Protein 2O6R (pdb70)

Secondary structure (DSSP, 8-state):
--TT-EEETTEEE--SS--SS--TT--TT-SEEE--SS------TTTTTT-TT-SEEE--SS------TTTTTT-TT--EEE--SS------TTTTTT-TT--EEE--SS--S---TTTTTT-TT--EEE--SS-B---HHHHHHHHHHHHHTGGGEES--BBTTT--BGGG-----

Sequence (177 aa):
CPSRCSCSGTEIRCNSKGLTSVPTGIPSSATRLELESNKLQSLPHGVFDKLTQLTKLSLSQNQIQSLPDGVFDKLTKLTILYLHENKLQSLPNGVFDKLTQLKELALDTNQLKSVPDGIFDRLTSLQKIWLHTNPWDCSCPRIDYLSRWLNKNSQKEQGSAKCSGSGKPVRSIICPT

Organism: Eptatretus burgeri (NCBI:txid7764)

B-factor: mean 14.26, std 9.24, range [1.15, 101.89]

CATH classification: 3.80.10.10

Solvent-accessible surface area: 8493 Å² total; per-residue (Å²): 103,10,112,136,19,56,50,66,78,58,59,1,84,0,38,84,86,50,2,104,70,13,20,142,43,28,50,68,65,0,42,74,0,21,0,43,37,8,108,0,91,79,14,78,142,21,46,0,54,171,6,52,68,0,47,17,0,0,0,12,91,7,46,1,92,65,12,20,102,27,1,0,48,113,0,63,93,0,25,23,0,44,2,43,72,8,88,2,101,63,7,20,134,25,2,0,52,115,0,66,90,0,82,36,0,2,0,9,42,11,72,0,106,24,14,30,120,23,2,4,81,116,9,97,44,9,95,86,0,54,0,51,84,11,45,0,39,24,62,30,126,115,2,45,41,2,1,133,29,1,61,157,16,30,134,42,27,50,55,46,2,112,6,67,86,76,42,99,53,0,104,52,29,140,11,111,188

Structure (mmCIF, N/CA/C/O backbone):
data_2O6R
#
_entry.id   2O6R
#
_cell.length_a   42.774
_cell.length_b   55.355
_cell.length_c   81.060
_cell.angle_alpha   90.00
_cell.angle_beta   90.00
_cell.angle_gamma   90.00
#
_symmetry.space_group_name_H-M   'P 21 21 21'
#
loop_
_entity.id
_entity.type
_entity.pdbx_description
1 polymer 'Variable lymphocyte receptor B'
2 water water
#
loop_
_atom_site.group_PDB
_atom_site.id
_atom_site.type_symbol
_atom_site.label_atom_id
_atom_site.label_alt_id
_atom_site.label_comp_id
_atom_site.label_asym_id
_atom_site.label_entity_id
_atom_site.label_seq_id
_atom_site.pdbx_PDB_ins_code
_atom_site.Cartn_x
_atom_site.Cartn_y
_atom_site.Cartn_z
_atom_site.occupancy
_atom_site.B_iso_or_equiv
_atom_site.auth_seq_id
_atom_site.auth_comp_id
_atom_site.auth_asym_id
_atom_site.auth_atom_id
_atom_site.pdbx_PDB_model_num
ATOM 1 N N . CYS A 1 1 ? -5.454 16.220 1.068 1.00 17.16 24 CYS A N 1
ATOM 2 C CA . CYS A 1 1 ? -5.118 14.796 1.320 1.00 16.82 24 CYS A CA 1
ATOM 3 C C . CYS A 1 1 ? -4.553 14.644 2.738 1.00 16.32 24 CYS A C 1
ATOM 4 O O . CYS A 1 1 ? -3.676 15.396 3.158 1.00 14.63 24 CYS A O 1
ATOM 7 N N . PRO A 1 2 ? -5.077 13.676 3.500 1.00 15.98 25 PRO A N 1
ATOM 8 C CA . PRO A 1 2 ? -4.617 13.435 4.872 1.00 16.49 25 PRO A CA 1
ATOM 9 C C . PRO A 1 2 ? -3.150 13.035 4.878 1.00 17.51 25 PRO A C 1
ATOM 10 O O . PRO A 1 2 ? -2.661 12.405 3.938 1.00 16.05 25 PRO A O 1
ATOM 14 N N . SER A 1 3 ? -2.471 13.396 5.959 1.00 18.98 26 SER A N 1
ATOM 15 C CA . SER A 1 3 ? -1.054 13.123 6.147 1.00 21.68 26 SER A CA 1
ATOM 16 C C . SER A 1 3 ? -0.513 11.733 5.805 1.00 22.65 26 SER A C 1
ATOM 17 O O . SER A 1 3 ? 0.527 11.618 5.148 1.00 23.38 26 SER A O 1
ATOM 20 N N . ARG A 1 4 ? -1.178 10.676 6.246 1.00 22.94 27 ARG A N 1
ATOM 21 C CA . ARG A 1 4 ? -0.659 9.344 5.942 1.00 24.69 27 ARG A CA 1
ATOM 22 C C . ARG A 1 4 ? -1.377 8.630 4.802 1.00 23.74 27 ARG A C 1
ATOM 23 O O . ARG A 1 4 ? -1.377 7.399 4.732 1.00 23.28 27 ARG A O 1
ATOM 31 N N . CYS A 1 5 ? -1.981 9.393 3.903 1.00 21.71 28 CYS A N 1
ATOM 32 C CA . CYS A 1 5 ? -2.694 8.784 2.800 1.00 21.26 28 CYS A CA 1
ATOM 33 C C . CYS A 1 5 ? -2.138 9.165 1.448 1.00 21.05 28 CYS A C 1
ATOM 34 O O . CYS A 1 5 ? -1.384 10.124 1.328 1.00 22.40 28 CYS A O 1
ATOM 37 N N . SER A 1 6 ? -2.520 8.403 0.433 1.00 21.78 29 SER A N 1
ATOM 38 C CA . SER A 1 6 ? -2.121 8.671 -0.944 1.00 23.54 29 SER A CA 1
ATOM 39 C C . SER A 1 6 ? -3.423 8.898 -1.720 1.00 24.10 29 SER A C 1
ATOM 40 O O . SER A 1 6 ? -4.238 7.989 -1.877 1.00 24.77 29 SER A O 1
ATOM 43 N N . CYS A 1 7 ? -3.628 10.119 -2.195 1.00 24.57 30 CYS A N 1
ATOM 44 C CA . CYS A 1 7 ? -4.851 10.451 -2.914 1.00 24.30 30 CYS A CA 1
ATOM 45 C C . CYS A 1 7 ? -4.635 10.517 -4.425 1.00 24.30 30 CYS A C 1
ATOM 46 O O . CYS A 1 7 ? -3.851 11.326 -4.903 1.00 25.06 30 CYS A O 1
ATOM 49 N N . SER A 1 8 ? -5.321 9.652 -5.167 1.00 23.84 31 SER A N 1
ATOM 50 C CA . SER A 1 8 ? -5.216 9.603 -6.624 1.00 23.10 31 SER A CA 1
ATOM 51 C C . SER A 1 8 ? -6.614 9.803 -7.169 1.00 21.88 31 SER A C 1
ATOM 52 O O . SER A 1 8 ? -7.443 8.886 -7.141 1.00 21.66 31 SER A O 1
ATOM 55 N N . GLY A 1 9 ? -6.878 10.987 -7.700 1.00 20.19 32 GLY A N 1
ATOM 56 C CA . GLY A 1 9 ? -8.215 11.242 -8.181 1.00 17.56 32 GLY A CA 1
ATOM 57 C C . GLY A 1 9 ? -9.049 11.258 -6.911 1.00 15.90 32 GLY A C 1
ATOM 58 O O . GLY A 1 9 ? -8.644 11.868 -5.910 1.00 16.89 32 GLY A O 1
ATOM 59 N N . THR A 1 10 ? -10.185 10.574 -6.926 1.00 12.99 33 THR A N 1
ATOM 60 C CA . THR A 1 10 ? -11.062 10.534 -5.759 1.00 12.03 33 THR A CA 1
ATOM 61 C C . THR A 1 10 ? -10.855 9.257 -4.918 1.00 10.45 33 THR A C 1
ATOM 62 O O . THR A 1 10 ? -11.735 8.866 -4.138 1.00 8.09 33 THR A O 1
ATOM 66 N N . GLU A 1 11 ? -9.705 8.610 -5.102 1.00 9.06 34 GLU A N 1
ATOM 67 C CA . GLU A 1 11 ? -9.381 7.390 -4.373 1.00 10.45 34 GLU A CA 1
ATOM 68 C C . GLU A 1 11 ? -8.422 7.703 -3.209 1.00 10.11 34 GLU A C 1
ATOM 69 O O . GLU A 1 11 ? -7.362 8.264 -3.428 1.00 7.33 34 GLU A O 1
ATOM 75 N N . ILE A 1 12 ? -8.807 7.336 -1.985 1.00 9.44 35 ILE A N 1
ATOM 76 C CA . ILE A 1 12 ? -7.985 7.616 -0.815 1.00 10.67 35 ILE A CA 1
ATOM 77 C C . ILE A 1 12 ? -7.489 6.325 -0.186 1.00 11.11 35 ILE A C 1
ATOM 78 O O . ILE A 1 12 ? -8.282 5.512 0.266 1.00 8.96 35 ILE A O 1
ATOM 83 N N . ARG A 1 13 ? -6.169 6.144 -0.175 1.00 11.42 36 ARG A N 1
ATOM 84 C CA . ARG A 1 13 ? -5.563 4.946 0.406 1.00 12.46 36 ARG A CA 1
ATOM 85 C C . ARG A 1 13 ? -4.612 5.274 1.544 1.00 12.22 36 ARG A C 1
ATOM 86 O O . ARG A 1 13 ? -3.680 6.054 1.367 1.00 10.75 36 ARG A O 1
ATOM 94 N N . CYS A 1 14 ? -4.863 4.688 2.713 1.00 11.44 37 CYS A N 1
ATOM 95 C CA . CYS A 1 14 ? -3.994 4.882 3.871 1.00 12.10 37 CYS A CA 1
ATOM 96 C C . CYS A 1 14 ? -3.804 3.511 4.534 1.00 11.82 37 CYS A C 1
ATOM 97 O O . CYS A 1 14 ? -4.179 3.292 5.695 1.00 11.30 37 CYS A O 1
ATOM 100 N N . ASN A 1 15 ? -3.225 2.599 3.764 1.00 11.92 38 ASN A N 1
ATOM 101 C CA . ASN A 1 15 ? -2.949 1.230 4.183 1.00 12.69 38 ASN A CA 1
ATOM 102 C C . ASN A 1 15 ? -1.554 1.008 4.780 1.00 13.41 38 ASN A C 1
ATOM 103 O O . ASN A 1 15 ? -0.572 1.586 4.320 1.00 12.66 38 ASN A O 1
ATOM 108 N N . SER A 1 16 ? -1.488 0.131 5.784 1.00 14.97 39 SER A N 1
ATOM 109 C CA . SER A 1 16 ? -0.241 -0.220 6.477 1.00 16.91 39 SER A CA 1
ATOM 110 C C . SER A 1 16 ? 0.524 1.023 6.957 1.00 16.23 39 SER A C 1
ATOM 111 O O . SER A 1 16 ? 1.693 1.190 6.660 1.00 15.89 39 SER A O 1
ATOM 114 N N . LYS A 1 17 ? -0.143 1.873 7.717 1.00 17.28 40 LYS A N 1
ATOM 115 C CA . LYS A 1 17 ? 0.472 3.100 8.207 1.00 18.65 40 LYS A CA 1
ATOM 116 C C . LYS A 1 17 ? 0.455 3.212 9.719 1.00 18.94 40 LYS A C 1
ATOM 117 O O . LYS A 1 17 ? 0.667 4.294 10.252 1.00 20.69 40 LYS A O 1
ATOM 123 N N . GLY A 1 18 ? 0.198 2.102 10.401 1.00 18.92 41 GLY A N 1
ATOM 124 C CA . GLY A 1 18 ? 0.168 2.107 11.850 1.00 18.77 41 GLY A CA 1
ATOM 125 C C . GLY A 1 18 ? -0.791 3.125 12.430 1.00 19.46 41 GLY A C 1
ATOM 126 O O . GLY A 1 18 ? -0.584 3.595 13.545 1.00 19.43 41 GLY A O 1
ATOM 127 N N . LEU A 1 19 ? -1.849 3.451 11.691 1.00 19.11 42 LEU A N 1
ATOM 128 C CA . LEU A 1 19 ? -2.832 4.433 12.140 1.00 18.90 42 LEU A CA 1
ATOM 129 C C . LEU A 1 19 ? -3.614 3.968 13.358 1.00 19.57 42 LEU A C 1
ATOM 130 O O . LEU A 1 19 ? -4.007 2.792 13.450 1.00 20.11 42 LEU A O 1
ATOM 135 N N . THR A 1 20 ? -3.842 4.891 14.292 1.00 18.52 43 THR A N 1
ATOM 136 C CA . THR A 1 20 ? -4.601 4.567 15.489 1.00 20.23 43 THR A CA 1
ATOM 137 C C . THR A 1 20 ? -5.970 5.230 15.464 1.00 20.01 43 THR A C 1
ATOM 138 O O . THR A 1 20 ? -6.801 4.971 16.325 1.00 20.08 43 THR A O 1
ATOM 142 N N . SER A 1 21 ? -6.205 6.093 14.489 1.00 18.73 44 SER A N 1
ATOM 143 C CA . SER A 1 21 ? -7.517 6.718 14.376 1.00 18.48 44 SER A CA 1
ATOM 144 C C . SER A 1 21 ? -7.740 7.094 12.924 1.00 16.65 44 SER A C 1
ATOM 145 O O . SER A 1 21 ? -6.784 7.203 12.160 1.00 15.11 44 SER A O 1
ATOM 148 N N . VAL A 1 22 ? -9.003 7.266 12.544 1.00 16.13 45 VAL A N 1
ATOM 149 C CA . VAL A 1 22 ? -9.326 7.650 11.176 1.00 14.60 45 VAL A CA 1
ATOM 150 C C . VAL A 1 22 ? -8.713 9.029 10.896 1.00 15.86 45 VAL A C 1
ATOM 151 O O . VAL A 1 22 ? -8.793 9.925 11.738 1.00 15.79 45 VAL A O 1
ATOM 155 N N . PRO A 1 23 ? -8.070 9.199 9.724 1.00 16.89 46 PRO A N 1
ATOM 156 C CA . PRO A 1 23 ? -7.431 10.452 9.294 1.00 17.99 46 PRO A CA 1
ATOM 157 C C . PRO A 1 23 ? -8.451 11.582 9.239 1.00 18.64 46 PRO A C 1
ATOM 158 O O . PRO A 1 23 ? -9.586 11.388 8.800 1.00 18.40 46 PRO A O 1
ATOM 162 N N . THR A 1 24 ? -8.025 12.775 9.634 1.00 19.35 47 THR A N 1
ATOM 163 C CA . THR A 1 24 ? -8.935 13.888 9.676 1.00 19.86 47 THR A CA 1
ATOM 164 C C . THR A 1 24 ? -9.174 14.680 8.421 1.00 19.86 47 THR A C 1
ATOM 165 O O . THR A 1 24 ? -10.208 15.312 8.303 1.00 22.34 47 THR A O 1
ATOM 169 N N . GLY A 1 25 ? -8.272 14.676 7.460 1.00 19.55 48 GLY A N 1
ATOM 170 C CA . GLY A 1 25 ? -8.586 15.518 6.311 1.00 18.55 48 GLY A CA 1
ATOM 171 C C . GLY A 1 25 ? -9.190 14.874 5.078 1.00 17.78 48 GLY A C 1
ATOM 172 O O . GLY A 1 25 ? -8.941 15.326 3.959 1.00 16.37 48 GLY A O 1
ATOM 173 N N . ILE A 1 26 ? -9.995 13.836 5.252 1.00 16.76 49 ILE A N 1
ATOM 174 C CA . ILE A 1 26 ? -10.549 13.182 4.078 1.00 16.51 49 ILE A CA 1
ATOM 175 C C . ILE A 1 26 ? -11.530 14.054 3.307 1.00 16.88 49 ILE A C 1
ATOM 176 O O . ILE A 1 26 ? -12.541 14.504 3.851 1.00 18.38 49 ILE A O 1
ATOM 181 N N . PRO A 1 27 ? -11.244 14.303 2.015 1.00 16.09 50 PRO A N 1
ATOM 182 C CA . PRO A 1 27 ? -12.115 15.138 1.186 1.00 16.42 50 PRO A CA 1
ATOM 183 C C . PRO A 1 27 ? -13.458 14.496 0.986 1.00 15.77 50 PRO A C 1
ATOM 184 O O . PRO A 1 27 ? -13.554 13.272 0.891 1.00 15.74 50 PRO A O 1
ATOM 188 N N . SER A 1 28 ? -14.490 15.331 0.907 1.00 15.53 51 SER A N 1
ATOM 189 C CA . SER A 1 28 ? -15.846 14.847 0.738 1.00 16.39 51 SER A CA 1
ATOM 190 C C . SER A 1 28 ? -16.130 14.374 -0.686 1.00 15.23 51 SER A C 1
ATOM 191 O O . SER A 1 28 ? -17.214 13.868 -0.967 1.00 16.51 51 SER A O 1
ATOM 194 N N . SER A 1 29 ? -15.160 14.531 -1.586 1.00 14.73 52 SER A N 1
ATOM 195 C CA . SER A 1 29 ? -15.318 14.061 -2.962 1.00 12.76 52 SER A CA 1
ATOM 196 C C . SER A 1 29 ? -14.823 12.612 -3.081 1.00 11.78 52 SER A C 1
ATOM 197 O O . SER A 1 29 ? -14.932 12.003 -4.141 1.00 12.33 52 SER A O 1
ATOM 200 N N . ALA A 1 30 ? -14.288 12.062 -1.991 1.00 10.41 53 ALA A N 1
ATOM 201 C CA . ALA A 1 30 ? -13.781 10.685 -1.973 1.00 9.13 53 ALA A CA 1
ATOM 202 C C . ALA A 1 30 ? -14.811 9.660 -2.466 1.00 9.58 53 ALA A C 1
ATOM 203 O O . ALA A 1 30 ? -15.988 9.708 -2.044 1.00 8.17 53 ALA A O 1
ATOM 205 N N . THR A 1 31 ? -14.372 8.750 -3.353 1.00 8.22 54 THR A N 1
ATOM 206 C CA . THR A 1 31 ? -15.236 7.695 -3.899 1.00 8.47 54 THR A CA 1
ATOM 207 C C . THR A 1 31 ? -14.769 6.319 -3.421 1.00 8.48 54 THR A C 1
ATOM 208 O O . THR A 1 31 ? -15.511 5.333 -3.494 1.00 7.71 54 THR A O 1
ATOM 212 N N . ARG A 1 32 ? -13.527 6.265 -2.940 1.00 7.85 55 ARG A N 1
ATOM 213 C CA . ARG A 1 32 ? -12.939 5.038 -2.409 1.00 9.06 55 ARG A CA 1
ATOM 214 C C . ARG A 1 32 ? -12.058 5.354 -1.208 1.00 8.82 55 ARG A C 1
ATOM 215 O O . ARG A 1 32 ? -11.262 6.303 -1.241 1.00 9.39 55 ARG A O 1
ATOM 223 N N . LEU A 1 33 ? -12.233 4.595 -0.127 1.00 8.27 56 LEU A N 1
ATOM 224 C CA . LEU A 1 33 ? -11.421 4.799 1.063 1.00 8.00 56 LEU A CA 1
ATOM 225 C C . LEU A 1 33 ? -10.956 3.448 1.599 1.00 8.93 56 LEU A C 1
ATOM 226 O O . LEU A 1 33 ? -11.760 2.540 1.838 1.00 10.94 56 LEU A O 1
ATOM 231 N N . GLU A 1 34 ? -9.651 3.319 1.773 1.00 8.54 57 GLU A N 1
ATOM 232 C CA . GLU A 1 34 ? -9.068 2.101 2.283 1.00 8.48 57 GLU A CA 1
ATOM 233 C C . GLU A 1 34 ? -8.228 2.436 3.517 1.00 9.73 57 GLU A C 1
ATOM 234 O O . GLU A 1 34 ? -7.338 3.269 3.441 1.00 10.53 57 GLU A O 1
ATOM 240 N N . LEU A 1 35 ? -8.522 1.809 4.657 1.00 9.06 58 LEU A N 1
ATOM 241 C CA . LEU A 1 35 ? -7.741 2.043 5.880 1.00 10.10 58 LEU A CA 1
ATOM 242 C C . LEU A 1 35 ? -7.289 0.672 6.375 1.00 10.74 58 LEU A C 1
ATOM 243 O O . LEU A 1 35 ? -7.401 0.365 7.557 1.00 11.64 58 LEU A O 1
ATOM 248 N N . GLU A 1 36 ? -6.764 -0.141 5.458 1.00 12.35 59 GLU A N 1
ATOM 249 C CA . GLU A 1 36 ? -6.353 -1.510 5.769 1.00 12.09 59 GLU A CA 1
ATOM 250 C C . GLU A 1 36 ? -5.022 -1.682 6.508 1.00 12.33 59 GLU A C 1
ATOM 251 O O . GLU A 1 36 ? -4.092 -0.874 6.363 1.00 12.39 59 GLU A O 1
ATOM 257 N N . SER A 1 37 ? -4.963 -2.736 7.316 1.00 10.38 60 SER A N 1
ATOM 258 C CA . SER A 1 37 ? -3.772 -3.078 8.060 1.00 10.51 60 SER A CA 1
ATOM 259 C C . SER A 1 37 ? -3.165 -1.994 8.947 1.00 9.81 60 SER A C 1
ATOM 260 O O . SER A 1 37 ? -1.983 -1.715 8.855 1.00 9.41 60 SER A O 1
ATOM 263 N N . ASN A 1 38 ? -3.977 -1.409 9.817 1.00 11.14 61 ASN A N 1
ATOM 264 C CA . ASN A 1 38 ? -3.533 -0.372 10.740 1.00 11.55 61 ASN A CA 1
ATOM 265 C C . ASN A 1 38 ? -3.797 -0.829 12.176 1.00 12.12 61 ASN A C 1
ATOM 266 O O . ASN A 1 38 ? -3.855 -2.021 12.443 1.00 11.06 61 ASN A O 1
ATOM 271 N N . LYS A 1 39 ? -3.980 0.130 13.080 1.00 13.26 62 LYS A N 1
ATOM 272 C CA . LYS A 1 39 ? -4.208 -0.163 14.489 1.00 15.90 62 LYS A CA 1
ATOM 273 C C . LYS A 1 39 ? -5.491 0.443 15.043 1.00 15.64 62 LYS A C 1
ATOM 274 O O . LYS A 1 39 ? -5.540 0.815 16.215 1.00 15.02 62 LYS A O 1
ATOM 280 N N . LEU A 1 40 ? -6.528 0.533 14.212 1.00 15.12 63 LEU A N 1
ATOM 281 C CA . LEU A 1 40 ? -7.806 1.097 14.642 1.00 13.99 63 LEU A CA 1
ATOM 282 C C . LEU A 1 40 ? -8.527 0.082 15.510 1.00 14.08 63 LEU A C 1
ATOM 283 O O . LEU A 1 40 ? -8.516 -1.127 15.211 1.00 11.77 63 LEU A O 1
ATOM 288 N N . GLN A 1 41 ? -9.162 0.563 16.580 1.00 15.82 64 GLN A N 1
ATOM 289 C CA . GLN A 1 41 ? -9.899 -0.323 17.487 1.00 14.63 64 GLN A CA 1
ATOM 290 C C . GLN A 1 41 ? -11.312 0.146 17.734 1.00 13.32 64 GLN A C 1
ATOM 291 O O . GLN A 1 41 ? -12.126 -0.551 18.333 1.00 14.40 64 GLN A O 1
ATOM 297 N N . SER A 1 42 ? -11.615 1.332 17.241 1.00 11.33 65 SER A N 1
ATOM 298 C CA . SER A 1 42 ? -12.941 1.896 17.406 1.00 11.21 65 SER A CA 1
ATOM 299 C C . SER A 1 42 ? -13.161 2.986 16.362 1.00 10.50 65 SER A C 1
ATOM 300 O O . SER A 1 42 ? -12.227 3.396 15.671 1.00 11.20 65 SER A O 1
ATOM 303 N N . LEU A 1 43 ? -14.396 3.436 16.221 1.00 8.04 66 LEU A N 1
ATOM 304 C CA . LEU A 1 43 ? -14.678 4.476 15.261 1.00 8.48 66 LEU A CA 1
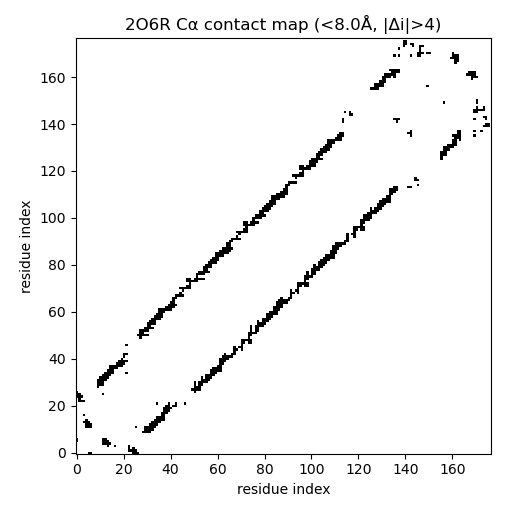ATOM 305 C C . LEU A 1 43 ? -15.553 5.538 15.915 1.00 8.59 66 LEU A C 1
ATOM 306 O O . LEU A 1 43 ? -16.473 5.220 16.673 1.00 9.52 66 LEU A O 1
ATOM 311 N N . PRO A 1 44 ? -15.252 6.813 15.662 1.00 6.80 67 PRO A N 1
ATOM 312 C CA . PRO A 1 44 ? -16.050 7.891 16.238 1.00 7.32 67 PRO A CA 1
ATOM 313 C C . PRO A 1 44 ? -17.425 7.863 15.569 1.00 8.20 67 PRO A C 1
ATOM 314 O O . PRO A 1 44 ? -17.552 7.490 14.390 1.00 7.88 67 PRO A O 1
ATOM 318 N N . HIS A 1 45 ? -18.441 8.258 16.319 1.00 7.38 68 HIS A N 1
ATOM 319 C CA . HIS A 1 45 ? -19.788 8.283 15.804 1.00 8.46 68 HIS A CA 1
ATOM 320 C C . HIS A 1 45 ? -19.863 9.329 14.696 1.00 8.59 68 HIS A C 1
ATOM 321 O O . HIS A 1 45 ? -19.363 10.443 14.876 1.00 8.55 68 HIS A O 1
ATOM 328 N N . GLY A 1 46 ? -20.479 8.970 13.564 1.00 7.39 69 GLY A N 1
ATOM 329 C CA . GLY A 1 46 ? -20.604 9.901 12.442 1.00 8.11 69 GLY A CA 1
ATOM 330 C C . GLY A 1 46 ? -19.332 10.217 11.647 1.00 8.59 69 GLY A C 1
ATOM 331 O O . GLY A 1 46 ? -19.357 11.073 10.755 1.00 10.69 69 GLY A O 1
ATOM 332 N N . VAL A 1 47 ? -18.236 9.514 11.927 1.00 7.15 70 VAL A N 1
ATOM 333 C CA . VAL A 1 47 ? -16.956 9.768 11.265 1.00 7.17 70 VAL A CA 1
ATOM 334 C C . VAL A 1 47 ? -16.930 9.807 9.728 1.00 8.28 70 VAL A C 1
ATOM 335 O O . VAL A 1 47 ? -16.149 10.546 9.152 1.00 9.38 70 VAL A O 1
ATOM 339 N N . PHE A 1 48 ? -17.784 9.036 9.067 1.00 8.41 71 PHE A N 1
ATOM 340 C CA . PHE A 1 48 ? -17.795 8.989 7.611 1.00 8.81 71 PHE A CA 1
ATOM 341 C C . PHE A 1 48 ? -18.978 9.753 6.997 1.00 9.16 71 PHE A C 1
ATOM 342 O O . PHE A 1 48 ? -19.152 9.739 5.780 1.00 9.45 71 PHE A O 1
ATOM 350 N N . ASP A 1 49 ? -19.764 10.433 7.828 1.00 9.11 72 ASP A N 1
ATOM 351 C CA . ASP A 1 49 ? -20.965 11.122 7.362 1.00 9.83 72 ASP A CA 1
ATOM 352 C C . ASP A 1 49 ? -20.831 12.073 6.165 1.00 11.79 72 ASP A C 1
ATOM 353 O O . ASP A 1 49 ? -21.761 12.214 5.380 1.00 12.31 72 ASP A O 1
ATOM 358 N N . LYS A 1 50 ? -19.683 12.708 6.001 1.00 13.61 73 LYS A N 1
ATOM 359 C CA . LYS A 1 50 ? -19.514 13.612 4.870 1.00 14.96 73 LYS A CA 1
ATOM 360 C C . LYS A 1 50 ? -19.018 12.923 3.596 1.00 13.53 73 LYS A C 1
ATOM 361 O O . LYS A 1 50 ? -19.032 13.519 2.516 1.00 13.01 73 LYS A O 1
ATOM 367 N N . LEU A 1 51 ? -18.612 11.663 3.724 1.00 10.91 74 LEU A N 1
ATOM 368 C CA . LEU A 1 51 ? -18.094 10.904 2.586 1.00 9.31 74 LEU A CA 1
ATOM 369 C C . LEU A 1 51 ? -19.227 10.224 1.828 1.00 8.00 74 LEU A C 1
ATOM 370 O O . LEU A 1 51 ? -19.217 9.015 1.618 1.00 7.67 74 LEU A O 1
ATOM 375 N N . THR A 1 52 ? -20.189 11.023 1.392 1.00 7.61 75 THR A N 1
ATOM 376 C CA . THR A 1 52 ? -21.366 10.501 0.729 1.00 8.73 75 THR A CA 1
ATOM 377 C C . THR A 1 52 ? -21.211 9.908 -0.683 1.00 9.81 75 THR A C 1
ATOM 378 O O . THR A 1 52 ? -22.117 9.209 -1.159 1.00 8.63 75 THR A O 1
ATOM 382 N N . GLN A 1 53 ? -20.063 10.137 -1.324 1.00 8.94 76 GLN A N 1
ATOM 383 C CA . GLN A 1 53 ? -19.835 9.622 -2.679 1.00 9.47 76 GLN A CA 1
ATOM 384 C C . GLN A 1 53 ? -19.042 8.318 -2.673 1.00 10.49 76 GLN A C 1
ATOM 385 O O . GLN A 1 53 ? -18.694 7.786 -3.741 1.00 10.54 76 GLN A O 1
ATOM 391 N N . LEU A 1 54 ? -18.766 7.812 -1.471 1.00 8.88 77 LEU A N 1
ATOM 392 C CA . LEU A 1 54 ? -17.998 6.580 -1.309 1.00 7.99 77 LEU A CA 1
ATOM 393 C C . LEU A 1 54 ? -18.699 5.354 -1.946 1.00 8.58 77 LEU A C 1
ATOM 394 O O . LEU A 1 54 ? -19.889 5.052 -1.660 1.00 5.65 77 LEU A O 1
ATOM 399 N N . THR A 1 55 ? -17.972 4.663 -2.821 1.00 7.42 78 THR A N 1
ATOM 400 C CA . THR A 1 55 ? -18.512 3.473 -3.442 1.00 8.78 78 THR A CA 1
ATOM 401 C C . THR A 1 55 ? -17.857 2.244 -2.799 1.00 7.67 78 THR A C 1
ATOM 402 O O . THR A 1 55 ? -18.382 1.131 -2.869 1.00 5.64 78 THR A O 1
ATOM 406 N N . LYS A 1 56 ? -16.721 2.472 -2.144 1.00 5.40 79 LYS A N 1
ATOM 407 C CA . LYS A 1 56 ? -15.998 1.408 -1.470 1.00 6.26 79 LYS A CA 1
ATOM 408 C C . LYS A 1 56 ? -15.362 1.856 -0.147 1.00 5.83 79 LYS A C 1
ATOM 409 O O . LYS A 1 56 ? -14.668 2.872 -0.096 1.00 5.95 79 LYS A O 1
ATOM 415 N N . LEU A 1 57 ? -15.635 1.118 0.927 1.00 4.80 80 LEU A N 1
ATOM 416 C CA . LEU A 1 57 ? -15.034 1.418 2.234 1.00 5.33 80 LEU A CA 1
ATOM 417 C C . LEU A 1 57 ? -14.419 0.118 2.765 1.00 6.33 80 LEU A C 1
ATOM 418 O O . LEU A 1 57 ? -15.087 -0.917 2.871 1.00 7.53 80 LEU A O 1
ATOM 423 N N . SER A 1 58 ? -13.133 0.158 3.060 1.00 6.34 81 SER A N 1
ATOM 424 C CA . SER A 1 58 ? -12.464 -1.028 3.537 1.00 6.96 81 SER A CA 1
ATOM 425 C C . SER A 1 58 ? -11.703 -0.731 4.809 1.00 7.11 81 SER A C 1
ATOM 426 O O . SER A 1 58 ? -10.911 0.194 4.853 1.00 6.22 81 SER A O 1
ATOM 429 N N . LEU A 1 59 ? -11.954 -1.536 5.831 1.00 7.74 82 LEU A N 1
ATOM 430 C CA . LEU A 1 59 ? -11.304 -1.394 7.120 1.00 8.82 82 LEU A CA 1
ATOM 431 C C . LEU A 1 59 ? -10.686 -2.731 7.525 1.00 10.09 82 LEU A C 1
ATOM 432 O O . LEU A 1 59 ? -10.408 -2.938 8.696 1.00 13.63 82 LEU A O 1
ATOM 437 N N . SER A 1 60 ? -10.450 -3.627 6.569 1.00 10.25 83 SER A N 1
ATOM 438 C CA . SER A 1 60 ? -9.913 -4.947 6.894 1.00 10.81 83 SER A CA 1
ATOM 439 C C . SER A 1 60 ? -8.555 -4.951 7.616 1.00 10.74 83 SER A C 1
ATOM 440 O O . SER A 1 60 ? -7.701 -4.088 7.407 1.00 9.79 83 SER A O 1
ATOM 443 N N . GLN A 1 61 ? -8.387 -5.942 8.479 1.00 10.64 84 GLN A N 1
ATOM 444 C CA . GLN A 1 61 ? -7.185 -6.100 9.270 1.00 11.41 84 GLN A CA 1
ATOM 445 C C . GLN A 1 61 ? -6.874 -4.913 10.199 1.00 11.02 84 GLN A C 1
ATOM 446 O O . GLN A 1 61 ? -5.913 -4.154 10.028 1.00 8.57 84 GLN A O 1
ATOM 452 N N . ASN A 1 62 ? -7.727 -4.776 11.202 1.00 10.51 85 ASN A N 1
ATOM 453 C CA . ASN A 1 62 ? -7.560 -3.773 12.228 1.00 12.38 85 ASN A CA 1
ATOM 454 C C . ASN A 1 62 ? -8.032 -4.505 13.468 1.00 12.92 85 ASN A C 1
ATOM 455 O O . ASN A 1 62 ? -8.122 -5.739 13.452 1.00 13.84 85 ASN A O 1
ATOM 460 N N . GLN A 1 63 ? -8.334 -3.779 14.535 1.00 13.52 86 GLN A N 1
ATOM 461 C CA . GLN A 1 63 ? -8.828 -4.431 15.747 1.00 15.01 86 GLN A CA 1
ATOM 462 C C . GLN A 1 63 ? -10.098 -3.736 16.236 1.00 14.76 86 GLN A C 1
ATOM 463 O O . GLN A 1 63 ? -10.201 -3.338 17.401 1.00 14.49 86 GLN A O 1
ATOM 469 N N . ILE A 1 64 ? -11.069 -3.566 15.349 1.00 13.55 87 ILE A N 1
ATOM 470 C CA . ILE A 1 64 ? -12.288 -2.898 15.771 1.00 13.43 87 ILE A CA 1
ATOM 471 C C . ILE A 1 64 ? -13.149 -3.956 16.466 1.00 13.72 87 ILE A C 1
ATOM 472 O O . ILE A 1 64 ? -13.262 -5.091 15.988 1.00 13.97 87 ILE A O 1
ATOM 477 N N . GLN A 1 65 ? -13.703 -3.595 17.620 1.00 14.30 88 GLN A N 1
ATOM 478 C CA . GLN A 1 65 ? -14.549 -4.498 18.401 1.00 15.19 88 GLN A CA 1
ATOM 479 C C . GLN A 1 65 ? -16.034 -4.198 18.270 1.00 12.94 88 GLN A C 1
ATOM 480 O O . GLN A 1 65 ? -16.874 -5.081 18.439 1.00 13.52 88 GLN A O 1
ATOM 486 N N . SER A 1 66 ? -16.367 -2.952 17.994 1.00 11.59 89 SER A N 1
ATOM 487 C CA . SER A 1 66 ? -17.768 -2.611 17.835 1.00 12.70 89 SER A CA 1
ATOM 488 C C . SER A 1 66 ? -17.913 -1.456 16.829 1.00 11.05 89 SER A C 1
ATOM 489 O O . SER A 1 66 ? -16.933 -0.799 16.493 1.00 10.57 89 SER A O 1
ATOM 492 N N . LEU A 1 67 ? -19.128 -1.262 16.323 1.00 10.38 90 LEU A N 1
ATOM 493 C CA . LEU A 1 67 ? -19.426 -0.198 15.372 1.00 10.60 90 LEU A CA 1
ATOM 494 C C . LEU A 1 67 ? -20.400 0.809 15.962 1.00 10.63 90 LEU A C 1
ATOM 495 O O . LEU A 1 67 ? -21.341 0.436 16.667 1.00 12.49 90 LEU A O 1
ATOM 500 N N . PRO A 1 68 ? -20.200 2.096 15.674 1.00 10.63 91 PRO A N 1
ATOM 501 C CA . PRO A 1 68 ? -21.096 3.142 16.185 1.00 10.71 91 PRO A CA 1
ATOM 502 C C . PRO A 1 68 ? -22.443 2.949 15.502 1.00 12.05 91 PRO A C 1
ATOM 503 O O . PRO A 1 68 ? -22.481 2.521 14.345 1.00 12.56 91 PRO A O 1
ATOM 507 N N . ASP A 1 69 ? -23.540 3.274 16.173 1.00 11.90 92 ASP A N 1
ATOM 508 C CA . ASP A 1 69 ? -24.830 3.148 15.521 1.00 11.90 92 ASP A CA 1
ATOM 509 C C . ASP A 1 69 ? -24.903 4.045 14.306 1.00 11.99 92 ASP A C 1
ATOM 510 O O . ASP A 1 69 ? -24.469 5.193 14.352 1.00 11.24 92 ASP A O 1
ATOM 515 N N . GLY A 1 70 ? -25.481 3.515 13.229 1.00 12.73 93 GLY A N 1
ATOM 516 C CA . GLY A 1 70 ? -25.685 4.269 12.003 1.00 12.08 93 GLY A CA 1
ATOM 517 C C . GLY A 1 70 ? -24.446 4.798 11.322 1.00 11.08 93 GLY A C 1
ATOM 518 O O . GLY A 1 70 ? -24.527 5.764 10.562 1.00 11.05 93 GLY A O 1
ATOM 519 N N . VAL A 1 71 ? -23.315 4.147 11.572 1.00 9.92 94 VAL A N 1
ATOM 520 C CA . VAL A 1 71 ? -22.032 4.556 11.014 1.00 8.70 94 VAL A CA 1
ATOM 521 C C . VAL A 1 71 ? -21.968 4.508 9.480 1.00 8.46 94 VAL A C 1
ATOM 522 O O . VAL A 1 71 ? -21.158 5.195 8.874 1.00 9.18 94 VAL A O 1
ATOM 526 N N . PHE A 1 72 ? -22.837 3.734 8.846 1.00 7.61 95 PHE A N 1
ATOM 527 C CA . PHE A 1 72 ? -22.822 3.635 7.385 1.00 7.03 95 PHE A CA 1
ATOM 528 C C . PHE A 1 72 ? -24.030 4.265 6.712 1.00 7.17 95 PHE A C 1
ATOM 529 O O . PHE A 1 72 ? -24.159 4.163 5.488 1.00 5.75 95 PHE A O 1
ATOM 537 N N . ASP A 1 73 ? -24.898 4.911 7.495 1.00 6.32 96 ASP A N 1
ATOM 538 C CA . ASP A 1 73 ? -26.142 5.469 6.974 1.00 8.04 96 ASP A CA 1
ATOM 539 C C . ASP A 1 73 ? -26.079 6.518 5.878 1.00 7.35 96 ASP A C 1
ATOM 540 O O . ASP A 1 73 ? -26.979 6.588 5.046 1.00 7.73 96 ASP A O 1
ATOM 545 N N . LYS A 1 74 ? -25.038 7.334 5.876 1.00 7.03 97 LYS A N 1
ATOM 546 C CA . LYS A 1 74 ? -24.898 8.366 4.871 1.00 7.52 97 LYS A CA 1
ATOM 547 C C . LYS A 1 74 ? -24.192 7.869 3.605 1.00 8.53 97 LYS A C 1
ATOM 548 O O . LYS A 1 74 ? -24.195 8.575 2.591 1.00 9.31 97 LYS A O 1
ATOM 554 N N . LEU A 1 75 ? -23.637 6.653 3.650 1.00 7.73 98 LEU A N 1
ATOM 555 C CA . LEU A 1 75 ? -22.902 6.066 2.520 1.00 8.28 98 LEU A CA 1
ATOM 556 C C . LEU A 1 75 ? -23.783 5.262 1.557 1.00 8.98 98 LEU A C 1
ATOM 557 O O . LEU A 1 75 ? -23.466 4.131 1.185 1.00 9.27 98 LEU A O 1
ATOM 562 N N . THR A 1 76 ? -24.886 5.868 1.145 1.00 9.45 99 THR A N 1
ATOM 563 C CA . THR A 1 76 ? -25.851 5.226 0.273 1.00 8.78 99 THR A CA 1
ATOM 564 C C . THR A 1 76 ? -25.339 4.721 -1.096 1.00 11.11 99 THR A C 1
ATOM 565 O O . THR A 1 76 ? -26.034 3.953 -1.753 1.00 12.36 99 THR A O 1
ATOM 569 N N . LYS A 1 77 ? -24.146 5.119 -1.534 1.00 10.07 100 LYS A N 1
ATOM 570 C CA . LYS A 1 77 ? -23.668 4.649 -2.844 1.00 9.16 100 LYS A CA 1
ATOM 571 C C . LYS A 1 77 ? -22.671 3.512 -2.714 1.00 7.17 100 LYS A C 1
ATOM 572 O O . LYS A 1 77 ? -22.135 3.003 -3.698 1.00 5.67 100 LYS A O 1
ATOM 578 N N . LEU A 1 78 ? -22.455 3.102 -1.480 1.00 6.13 101 LEU A N 1
ATOM 579 C CA . LEU A 1 78 ? -21.537 2.021 -1.185 1.00 6.77 101 LEU A CA 1
ATOM 580 C C . LEU A 1 78 ? -21.884 0.748 -1.977 1.00 7.56 101 LEU A C 1
ATOM 581 O O . LEU A 1 78 ? -23.024 0.253 -1.964 1.00 5.97 101 LEU A O 1
ATOM 586 N N . THR A 1 79 ? -20.890 0.239 -2.688 1.00 7.66 102 THR A N 1
ATOM 587 C CA . THR A 1 79 ? -21.037 -0.973 -3.471 1.00 9.24 102 THR A CA 1
ATOM 588 C C . THR A 1 79 ? -20.179 -2.073 -2.848 1.00 8.79 102 THR A C 1
ATOM 589 O O . THR A 1 79 ? -20.463 -3.275 -2.985 1.00 8.35 102 THR A O 1
ATOM 593 N N . ILE A 1 80 ? -19.133 -1.655 -2.150 1.00 7.82 103 ILE A N 1
ATOM 594 C CA . ILE A 1 80 ? -18.227 -2.590 -1.503 1.00 7.62 103 ILE A CA 1
ATOM 595 C C . ILE A 1 80 ? -17.936 -2.185 -0.051 1.00 7.88 103 ILE A C 1
ATOM 596 O O . ILE A 1 80 ? -17.449 -1.073 0.222 1.00 7.30 103 ILE A O 1
ATOM 601 N N . LEU A 1 81 ? -18.246 -3.073 0.882 1.00 7.28 104 LEU A N 1
ATOM 602 C CA . LEU A 1 81 ? -17.975 -2.813 2.297 1.00 7.78 104 LEU A CA 1
ATOM 603 C C . LEU A 1 81 ? -17.184 -3.987 2.920 1.00 7.61 104 LEU A C 1
ATOM 604 O O . LEU A 1 81 ? -17.726 -5.083 3.117 1.00 7.58 104 LEU A O 1
ATOM 609 N N . TYR A 1 82 ? -15.905 -3.750 3.217 1.00 6.96 105 TYR A N 1
ATOM 610 C CA . TYR A 1 82 ? -15.033 -4.775 3.793 1.00 6.96 105 TYR A CA 1
ATOM 611 C C . TYR A 1 82 ? -14.768 -4.507 5.264 1.00 8.23 105 TYR A C 1
ATOM 612 O O . TYR A 1 82 ? -14.190 -3.470 5.610 1.00 9.42 105 TYR A O 1
ATOM 621 N N . LEU A 1 83 ? -15.157 -5.444 6.130 1.00 7.52 106 LEU A N 1
ATOM 622 C CA . LEU A 1 83 ? -14.951 -5.290 7.573 1.00 6.45 106 LEU A CA 1
ATOM 623 C C . LEU A 1 83 ? -14.300 -6.533 8.136 1.00 7.24 106 LEU A C 1
ATOM 624 O O . LEU A 1 83 ? -14.355 -6.766 9.346 1.00 7.46 106 LEU A O 1
ATOM 629 N N . HIS A 1 84 ? -13.685 -7.338 7.272 1.00 8.32 107 HIS A N 1
ATOM 630 C CA . HIS A 1 84 ? -13.085 -8.586 7.721 1.00 8.30 107 HIS A CA 1
ATOM 631 C C . HIS A 1 84 ? -11.730 -8.447 8.410 1.00 9.35 107 HIS A C 1
ATOM 632 O O . HIS A 1 84 ? -11.022 -7.447 8.268 1.00 7.74 107 HIS A O 1
ATOM 639 N N . GLU A 1 85 ? -11.395 -9.468 9.184 1.00 10.32 108 GLU A N 1
ATOM 640 C CA . GLU A 1 85 ? -10.131 -9.510 9.909 1.00 12.19 108 GLU A CA 1
ATOM 641 C C . GLU A 1 85 ? -10.043 -8.391 10.938 1.00 10.25 108 GLU A C 1
ATOM 642 O O . GLU A 1 85 ? -9.102 -7.597 10.954 1.00 9.12 108 GLU A O 1
ATOM 648 N N . ASN A 1 86 ? -11.058 -8.328 11.784 1.00 9.77 109 ASN A N 1
ATOM 649 C CA . ASN A 1 86 ? -11.090 -7.351 12.849 1.00 9.79 109 ASN A CA 1
ATOM 650 C C . ASN A 1 86 ? -11.458 -8.141 14.085 1.00 10.82 109 ASN A C 1
ATOM 651 O O . ASN A 1 86 ? -11.206 -9.356 14.121 1.00 11.93 109 ASN A O 1
ATOM 656 N N . LYS A 1 87 ? -12.056 -7.479 15.075 1.00 11.59 110 LYS A N 1
ATOM 657 C CA . LYS A 1 87 ? -12.446 -8.135 16.330 1.00 11.08 110 LYS A CA 1
ATOM 658 C C . LYS A 1 87 ? -13.916 -7.845 16.706 1.00 11.12 110 LYS A C 1
ATOM 659 O O . LYS A 1 87 ? -14.269 -7.777 17.886 1.00 9.41 110 LYS A O 1
ATOM 665 N N . LEU A 1 88 ? -14.769 -7.669 15.705 1.00 10.23 111 LEU A N 1
ATOM 666 C CA . LEU A 1 88 ? -16.160 -7.365 15.965 1.00 11.60 111 LEU A CA 1
ATOM 667 C C . LEU A 1 88 ? -16.877 -8.410 16.829 1.00 13.23 111 LEU A C 1
ATOM 668 O O . LEU A 1 88 ? -16.889 -9.610 16.512 1.00 12.22 111 LEU A O 1
ATOM 673 N N . GLN A 1 89 ? -17.485 -7.949 17.916 1.00 13.76 112 GLN A N 1
ATOM 674 C CA . GLN A 1 89 ? -18.207 -8.849 18.805 1.00 16.52 112 GLN A CA 1
ATOM 675 C C . GLN A 1 89 ? -19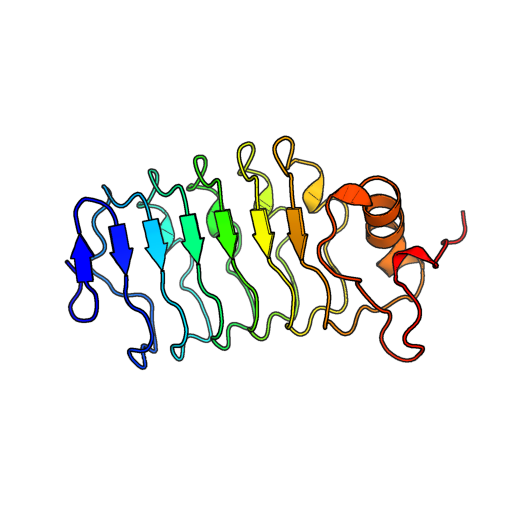.708 -8.729 18.615 1.00 16.11 112 GLN A C 1
ATOM 676 O O . GLN A 1 89 ? -20.465 -9.472 19.199 1.00 17.53 112 GLN A O 1
ATOM 682 N N . SER A 1 90 ? -20.144 -7.786 17.799 1.00 15.15 113 SER A N 1
ATOM 683 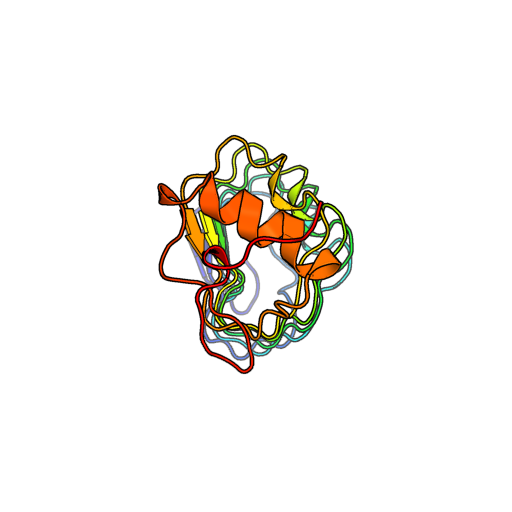C CA . SER A 1 90 ? -21.567 -7.638 17.543 1.00 14.67 113 SER A CA 1
ATOM 684 C C . SER A 1 90 ? -21.821 -6.563 16.492 1.00 12.63 113 SER A C 1
ATOM 685 O O . SER A 1 90 ? -20.955 -5.751 16.196 1.00 13.37 113 SER A O 1
ATOM 688 N N . LEU A 1 91 ? -23.015 -6.563 15.925 1.00 11.89 114 LEU A N 1
ATOM 689 C CA . LEU A 1 91 ? -23.374 -5.573 14.926 1.00 11.15 114 LEU A CA 1
ATOM 690 C C . LEU A 1 91 ? -24.598 -4.773 15.393 1.00 10.60 114 LEU A C 1
ATOM 691 O O . LEU A 1 91 ? -25.548 -5.334 15.938 1.00 12.15 114 LEU A O 1
ATOM 696 N N . PRO A 1 92 ? -24.587 -3.449 15.194 1.00 10.41 115 PRO A N 1
ATOM 697 C CA . PRO A 1 92 ? -25.732 -2.623 15.615 1.00 9.46 115 PRO A CA 1
ATOM 698 C C . PRO A 1 92 ? -26.968 -2.957 14.780 1.00 9.15 115 PRO A C 1
ATOM 699 O O . PRO A 1 92 ? -26.856 -3.298 13.600 1.00 7.22 115 PRO A O 1
ATOM 703 N N . ASN A 1 93 ? -28.141 -2.875 15.405 1.00 10.54 116 ASN A N 1
ATOM 704 C CA . ASN A 1 93 ? -29.415 -3.138 14.719 1.00 10.67 116 ASN A CA 1
ATOM 705 C C . ASN A 1 93 ? -29.471 -2.330 13.441 1.00 10.28 116 ASN A C 1
ATOM 706 O O . ASN A 1 93 ? -29.197 -1.135 13.455 1.00 10.61 116 ASN A O 1
ATOM 711 N N . GLY A 1 94 ? -29.841 -2.977 12.343 1.00 10.57 117 GLY A N 1
ATOM 712 C CA . GLY A 1 94 ? -29.933 -2.287 11.069 1.00 10.43 117 GLY A CA 1
ATOM 713 C C . GLY A 1 94 ? -28.759 -1.451 10.581 1.00 9.16 117 GLY A C 1
ATOM 714 O O . GLY A 1 94 ? -28.977 -0.514 9.826 1.00 11.36 117 GLY A O 1
ATOM 715 N N . VAL A 1 95 ? -27.529 -1.767 10.957 1.00 7.96 118 VAL A N 1
ATOM 716 C CA . VAL A 1 95 ? -26.409 -0.954 10.474 1.00 8.19 118 VAL A CA 1
ATOM 717 C C . VAL A 1 95 ? -26.211 -0.926 8.988 1.00 6.80 118 VAL A C 1
ATOM 718 O O . VAL A 1 95 ? -25.527 -0.042 8.490 1.00 6.45 118 VAL A O 1
ATOM 722 N N . PHE A 1 96 ? -26.765 -1.901 8.285 1.00 7.10 119 PHE A N 1
ATOM 723 C CA . PHE A 1 96 ? -26.614 -1.966 6.829 1.00 7.52 119 PHE A CA 1
ATOM 724 C C . PHE A 1 96 ? -27.888 -1.555 6.081 1.00 8.87 119 PHE A C 1
ATOM 725 O O . PHE A 1 96 ? -27.936 -1.635 4.849 1.00 8.66 119 PHE A O 1
ATOM 733 N N . ASP A 1 97 ? -28.912 -1.114 6.810 1.00 9.20 120 ASP A N 1
ATOM 734 C CA . ASP A 1 97 ? -30.188 -0.763 6.179 1.00 10.45 120 ASP A CA 1
ATOM 735 C C . ASP A 1 97 ? -30.209 0.257 5.042 1.00 10.94 120 ASP A C 1
ATOM 736 O O . ASP A 1 97 ? -30.988 0.099 4.106 1.00 12.44 120 ASP A O 1
ATOM 741 N N . LYS A 1 98 ? -29.372 1.283 5.077 1.00 10.84 121 LYS A N 1
ATOM 742 C CA . LYS A 1 98 ? -29.433 2.265 3.999 1.00 12.48 121 LYS A CA 1
ATOM 743 C C . LYS A 1 98 ? -28.602 1.924 2.765 1.00 12.22 121 LYS A C 1
ATOM 744 O O . LYS A 1 98 ? -28.558 2.712 1.813 1.00 10.66 121 LYS A O 1
ATOM 750 N N . LEU A 1 99 ? -27.969 0.750 2.768 1.00 11.85 122 LEU A N 1
ATOM 751 C CA . LEU A 1 99 ? -27.073 0.354 1.669 1.00 10.40 122 LEU A CA 1
ATOM 752 C C . LEU A 1 99 ? -27.702 -0.452 0.539 1.00 10.47 122 LEU A C 1
ATOM 753 O O . LEU A 1 99 ? -27.200 -1.503 0.154 1.00 9.44 122 LEU A O 1
ATOM 758 N N . THR A 1 100 ? -28.786 0.067 -0.019 1.00 10.30 123 THR A N 1
ATOM 759 C CA . THR A 1 100 ? -29.481 -0.618 -1.078 1.00 10.58 123 THR A CA 1
ATOM 760 C C . THR A 1 100 ? -28.673 -0.972 -2.311 1.00 9.93 123 THR A C 1
ATOM 761 O O . THR A 1 100 ? -29.158 -1.741 -3.119 1.00 11.36 123 THR A O 1
ATOM 765 N N . GLN A 1 101 ? -27.469 -0.438 -2.479 1.00 10.87 124 GLN A N 1
ATOM 766 C CA . GLN A 1 101 ? -26.655 -0.775 -3.672 1.00 11.61 124 GLN A CA 1
ATOM 767 C C . GLN A 1 101 ? -25.478 -1.682 -3.366 1.00 10.40 124 GLN A C 1
ATOM 768 O O . GLN A 1 101 ? -24.750 -2.080 -4.259 1.00 11.71 124 GLN A O 1
ATOM 774 N N . LEU A 1 102 ? -25.277 -2.000 -2.095 1.00 10.83 125 LEU A N 1
ATOM 775 C CA . LEU A 1 102 ? -24.162 -2.847 -1.687 1.00 8.59 125 LEU A CA 1
ATOM 776 C C . LEU A 1 102 ? -24.171 -4.189 -2.425 1.00 8.27 125 LEU A C 1
ATOM 777 O O . LEU A 1 102 ? -25.185 -4.900 -2.422 1.00 8.58 125 LEU A O 1
ATOM 782 N N . LYS A 1 103 ? -23.041 -4.520 -3.047 1.00 7.22 126 LYS A N 1
ATOM 783 C CA . LYS A 1 103 ? -22.857 -5.769 -3.773 1.00 6.41 126 LYS A CA 1
ATOM 784 C C . LYS A 1 103 ? -22.010 -6.744 -2.975 1.00 6.54 126 LYS A C 1
ATOM 785 O O . LYS A 1 103 ? -22.224 -7.961 -3.054 1.00 6.23 126 LYS A O 1
ATOM 791 N N . GLU A 1 104 ? -21.018 -6.206 -2.257 1.00 6.77 127 GLU A N 1
ATOM 792 C CA . GLU A 1 104 ? -20.106 -7.007 -1.440 1.00 8.85 127 GLU A CA 1
ATOM 793 C C . GLU A 1 104 ? -19.971 -6.527 0.008 1.00 7.72 127 GLU A C 1
ATOM 794 O O . GLU A 1 104 ? -19.706 -5.363 0.259 1.00 6.66 127 GLU A O 1
ATOM 800 N N . LEU A 1 105 ? -20.115 -7.467 0.938 1.00 7.25 128 LEU A N 1
ATOM 801 C CA . LEU A 1 105 ? -19.997 -7.217 2.354 1.00 6.32 128 LEU A CA 1
ATOM 802 C C . LEU A 1 105 ? -19.155 -8.337 2.978 1.00 5.83 128 LEU A C 1
ATOM 803 O O . LEU A 1 105 ? -19.593 -9.480 3.038 1.00 6.58 128 LEU A O 1
ATOM 808 N N . ALA A 1 106 ? -17.948 -8.026 3.435 1.00 4.18 129 ALA A N 1
ATOM 809 C CA . ALA A 1 106 ? -17.106 -9.047 4.049 1.00 5.73 129 ALA A CA 1
ATOM 810 C C . ALA A 1 106 ? -17.062 -8.880 5.571 1.00 6.92 129 ALA A C 1
ATOM 811 O O . ALA A 1 106 ? -16.660 -7.808 6.089 1.00 5.16 129 ALA A O 1
ATOM 813 N N . LEU A 1 107 ? -17.471 -9.938 6.279 1.00 7.86 130 LEU A N 1
ATOM 814 C CA . LEU A 1 107 ? -17.494 -9.927 7.752 1.00 9.26 130 LEU A CA 1
ATOM 815 C C . LEU A 1 107 ? -16.767 -11.110 8.359 1.00 10.18 130 LEU A C 1
ATOM 816 O O . LEU A 1 107 ? -16.923 -11.394 9.574 1.00 10.92 130 LEU A O 1
ATOM 821 N N . ASP A 1 108 ? -15.983 -11.805 7.539 1.00 9.06 131 ASP A N 1
ATOM 822 C CA . ASP A 1 108 ? -15.273 -12.981 8.023 1.00 9.49 131 ASP A CA 1
ATOM 823 C C . ASP A 1 108 ? -14.088 -12.643 8.930 1.00 9.16 131 ASP A C 1
ATOM 824 O O . ASP A 1 108 ? -13.603 -11.506 8.950 1.00 9.39 131 ASP A O 1
ATOM 829 N N . THR A 1 109 ? -13.631 -13.650 9.667 1.00 8.57 132 THR A N 1
ATOM 830 C CA . THR A 1 109 ? -12.488 -13.518 10.569 1.00 7.63 132 THR A CA 1
ATOM 831 C C . THR A 1 109 ? -12.679 -12.376 11.585 1.00 8.73 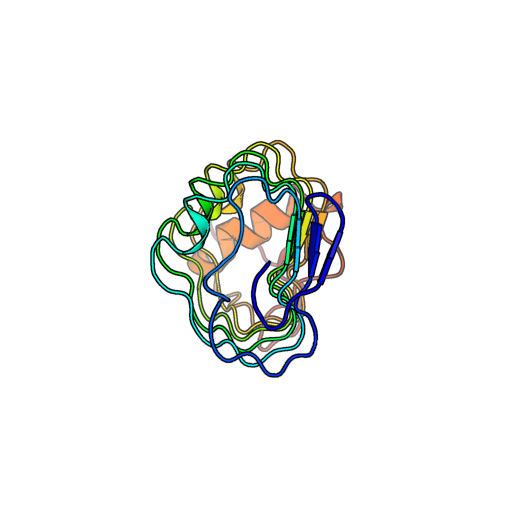132 THR A C 1
ATOM 832 O O . THR A 1 109 ? -11.942 -11.375 11.592 1.00 10.08 132 THR A O 1
ATOM 836 N N . ASN A 1 110 ? -13.683 -12.534 12.435 1.00 7.54 133 ASN A N 1
ATOM 837 C CA . ASN A 1 110 ? -13.981 -11.559 13.472 1.00 7.01 133 ASN A CA 1
ATOM 838 C C . ASN A 1 110 ? -14.333 -12.382 14.693 1.00 6.82 133 ASN A C 1
ATOM 839 O O . ASN A 1 110 ? -13.951 -13.559 14.771 1.00 7.03 133 ASN A O 1
ATOM 844 N N . GLN A 1 111 ? -15.067 -11.807 15.638 1.00 7.98 134 GLN A N 1
ATOM 845 C CA . GLN A 1 111 ? -15.457 -12.581 16.827 1.00 10.09 134 GLN A CA 1
ATOM 846 C C . GLN A 1 111 ? -16.968 -12.537 17.009 1.00 10.11 134 GLN A C 1
ATOM 847 O O . GLN A 1 111 ? -17.479 -12.386 18.124 1.00 11.76 134 GLN A O 1
ATOM 853 N N . LEU A 1 112 ? -17.689 -12.689 15.902 1.00 9.12 135 LEU A N 1
ATOM 854 C CA . LEU A 1 112 ? -19.143 -12.634 15.945 1.00 8.54 135 LEU A CA 1
ATOM 855 C C . LEU A 1 112 ? -19.785 -13.941 16.361 1.00 8.93 135 LEU A C 1
ATOM 856 O O . LEU A 1 112 ? -19.480 -15.001 15.813 1.00 7.71 135 LEU A O 1
ATOM 861 N N . LYS A 1 113 ? -20.681 -13.852 17.339 1.00 8.56 136 LYS A N 1
ATOM 862 C CA . LYS A 1 113 ? -21.409 -15.022 17.817 1.00 9.28 136 LYS A CA 1
ATOM 863 C C . LYS A 1 113 ? -22.795 -15.039 17.183 1.00 7.84 136 LYS A C 1
ATOM 864 O O . LYS A 1 113 ? -23.378 -16.102 16.955 1.00 8.50 136 LYS A O 1
ATOM 870 N N . SER A 1 114 ? -23.307 -13.860 16.874 1.00 7.64 137 SER A N 1
ATOM 871 C CA . SER A 1 114 ? -24.640 -13.738 16.294 1.00 9.36 137 SER A CA 1
ATOM 872 C C . SER A 1 114 ? -24.778 -12.393 15.583 1.00 10.01 137 SER A C 1
ATOM 873 O O . SER A 1 114 ? -23.892 -11.542 15.664 1.00 12.72 137 SER A O 1
ATOM 876 N N . VAL A 1 115 ? -25.896 -12.199 14.900 1.00 9.40 138 VAL A N 1
ATOM 877 C CA . VAL A 1 11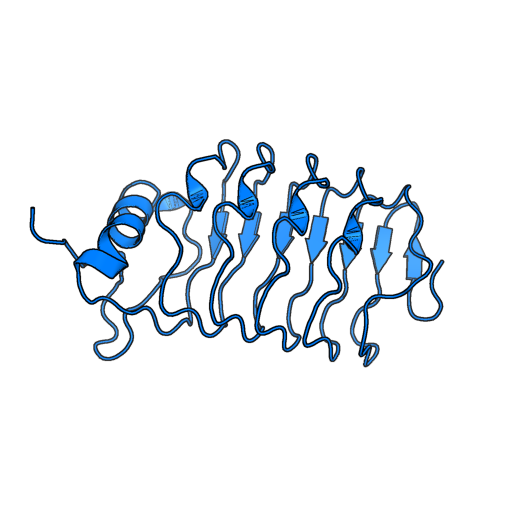5 ? -26.173 -10.937 14.223 1.00 8.95 138 VAL A CA 1
ATOM 878 C C . VAL A 1 115 ? -27.615 -10.596 14.553 1.00 9.48 138 VAL A C 1
ATOM 879 O O . VAL A 1 115 ? -28.392 -11.471 14.918 1.00 10.50 138 VAL A O 1
ATOM 883 N N . PRO A 1 116 ? -27.982 -9.308 14.489 1.00 10.20 139 PRO A N 1
ATOM 884 C CA . PRO A 1 116 ? -29.383 -8.946 14.789 1.00 10.54 139 PRO A CA 1
ATOM 885 C C . PRO A 1 116 ? -30.338 -9.563 13.740 1.00 10.67 139 PRO A C 1
ATOM 886 O O . PRO A 1 116 ? -29.961 -9.748 12.583 1.00 9.53 139 PRO A O 1
ATOM 890 N N . ASP A 1 117 ? -31.563 -9.881 14.137 1.00 11.24 140 ASP A N 1
ATOM 891 C CA . ASP A 1 117 ? -32.531 -10.457 13.211 1.00 12.32 140 ASP A CA 1
ATOM 892 C C . ASP A 1 117 ? -32.769 -9.476 12.050 1.00 12.80 140 ASP A C 1
ATOM 893 O O . ASP A 1 117 ? -32.814 -8.259 12.247 1.00 13.46 140 ASP A O 1
ATOM 898 N N . GLY A 1 118 ? -32.917 -10.010 10.840 1.00 13.70 141 GLY A N 1
ATOM 899 C CA . GLY A 1 118 ? -33.164 -9.181 9.666 1.00 12.50 141 GLY A CA 1
ATOM 900 C C . GLY A 1 118 ? -32.062 -8.210 9.272 1.00 11.54 141 GLY A C 1
ATOM 901 O O . GLY A 1 118 ? -32.304 -7.242 8.558 1.00 11.61 141 GLY A O 1
ATOM 902 N N . ILE A 1 119 ? -30.839 -8.470 9.708 1.00 11.07 142 ILE A N 1
ATOM 903 C CA . ILE A 1 119 ? -29.718 -7.579 9.415 1.00 10.52 142 ILE A CA 1
ATOM 904 C C . ILE A 1 119 ? -29.344 -7.436 7.930 1.00 10.86 142 ILE A C 1
ATOM 905 O O . ILE A 1 119 ? -28.776 -6.430 7.530 1.00 9.93 142 ILE A O 1
ATOM 910 N N . PHE A 1 120 ? -29.660 -8.433 7.115 1.00 11.19 143 PHE A N 1
ATOM 911 C CA . PHE A 1 120 ? -29.316 -8.369 5.702 1.00 11.10 143 PHE A CA 1
ATOM 912 C C . PHE A 1 120 ? -30.526 -8.163 4.786 1.00 12.15 143 PHE A C 1
ATOM 913 O O . PHE A 1 120 ? -30.364 -8.041 3.572 1.00 12.08 143 PHE A O 1
ATOM 921 N N . ASP A 1 121 ? -31.728 -8.126 5.355 1.00 11.83 144 ASP A N 1
ATOM 922 C CA . ASP A 1 121 ? -32.953 -7.975 4.558 1.00 13.36 144 ASP A CA 1
ATOM 923 C C . ASP A 1 121 ? -33.033 -6.830 3.544 1.00 13.10 144 ASP A C 1
ATOM 924 O O . ASP A 1 121 ? -33.574 -7.019 2.466 1.00 12.76 144 ASP A O 1
ATOM 929 N N . ARG A 1 122 ? -32.515 -5.651 3.891 1.00 13.44 145 ARG A N 1
ATOM 930 C CA . ARG A 1 122 ? -32.550 -4.493 2.997 1.00 13.91 145 ARG A CA 1
ATOM 931 C C . ARG A 1 122 ? -31.485 -4.511 1.901 1.00 13.14 145 ARG A C 1
ATOM 932 O O . ARG A 1 122 ? -31.511 -3.656 1.014 1.00 12.87 145 ARG A O 1
ATOM 940 N N . LEU A 1 123 ? -30.550 -5.457 1.966 1.00 11.83 146 LEU A N 1
ATOM 941 C CA . LEU A 1 123 ? -29.476 -5.535 0.989 1.00 12.19 146 LEU A CA 1
ATOM 942 C C . LEU A 1 123 ? -29.926 -6.157 -0.326 1.00 12.41 146 LEU A C 1
ATOM 943 O O . LEU A 1 123 ? -29.502 -7.253 -0.694 1.00 11.67 146 LEU A O 1
ATOM 948 N N . THR A 1 124 ? -30.762 -5.411 -1.049 1.00 12.92 147 THR A N 1
ATOM 949 C CA . THR A 1 124 ? -31.334 -5.873 -2.302 1.00 13.69 147 THR A CA 1
ATOM 950 C C . THR A 1 124 ? -30.376 -6.003 -3.482 1.00 13.96 147 THR A C 1
ATOM 951 O O . THR A 1 124 ? -30.721 -6.637 -4.466 1.00 14.42 147 THR A O 1
ATOM 955 N N . SER A 1 125 ? -29.175 -5.432 -3.392 1.00 13.23 148 SER A N 1
ATOM 956 C CA . SER A 1 125 ? -28.225 -5.545 -4.491 1.00 12.48 148 SER A CA 1
ATOM 957 C C . SER A 1 125 ? -27.084 -6.471 -4.144 1.00 12.28 148 SER A C 1
ATOM 958 O O . SER A 1 125 ? -26.133 -6.601 -4.907 1.00 13.95 148 SER A O 1
ATOM 961 N N . LEU A 1 126 ? -27.173 -7.129 -2.998 1.00 11.00 149 LEU A N 1
ATOM 962 C CA . LEU A 1 126 ? -26.091 -8.007 -2.567 1.00 10.75 149 LEU A CA 1
ATOM 963 C C . LEU A 1 126 ? -25.791 -9.177 -3.503 1.00 9.99 149 LEU A C 1
ATOM 964 O O . LEU A 1 126 ? -26.700 -9.842 -3.970 1.00 10.84 149 LEU A O 1
ATOM 969 N N . GLN A 1 127 ? -24.510 -9.409 -3.768 1.00 10.12 150 GLN A N 1
ATOM 970 C CA . GLN A 1 127 ? -24.049 -10.506 -4.627 1.00 10.93 150 GLN A CA 1
ATOM 971 C C . GLN A 1 127 ? -23.129 -11.470 -3.846 1.00 11.89 150 GLN A C 1
ATOM 972 O O . GLN A 1 127 ? -23.124 -12.690 -4.090 1.00 11.80 150 GLN A O 1
ATOM 978 N N . LYS A 1 128 ? -22.344 -10.921 -2.920 1.00 11.16 151 LYS A N 1
ATOM 979 C CA . LYS A 1 128 ? -21.416 -11.736 -2.132 1.00 12.71 151 LYS A CA 1
ATOM 980 C C . LYS A 1 128 ? -21.254 -11.314 -0.659 1.00 11.71 151 LYS A C 1
ATOM 981 O O . LYS A 1 128 ? -21.129 -10.119 -0.319 1.00 10.67 151 LYS A O 1
ATOM 987 N N . ILE A 1 129 ? -21.210 -12.316 0.202 1.00 9.19 152 ILE A N 1
ATOM 988 C CA . ILE A 1 129 ? -21.049 -12.063 1.605 1.00 7.76 152 ILE A CA 1
ATOM 989 C C . ILE A 1 129 ? -20.063 -13.079 2.183 1.00 7.74 152 ILE A C 1
ATOM 990 O O . ILE A 1 129 ? -20.039 -14.250 1.784 1.00 7.99 152 ILE A O 1
ATOM 995 N N . TRP A 1 130 ? -19.219 -12.606 3.097 1.00 7.12 153 TRP A N 1
ATOM 996 C CA . TRP A 1 130 ? -18.242 -13.443 3.775 1.00 5.38 153 TRP A CA 1
ATOM 997 C C . TRP A 1 130 ? -18.615 -13.489 5.251 1.00 4.80 153 TRP A C 1
ATOM 998 O O . TRP A 1 130 ? -18.676 -12.454 5.920 1.00 4.61 153 TRP A O 1
ATOM 1009 N N . LEU A 1 131 ? -18.856 -14.682 5.763 1.00 5.26 154 LEU A N 1
ATOM 1010 C CA . LEU A 1 131 ? -19.238 -14.837 7.159 1.00 6.41 154 LEU A CA 1
ATOM 1011 C C . LEU A 1 131 ? -18.425 -15.863 7.958 1.00 6.59 154 LEU A C 1
ATOM 1012 O O . LEU A 1 131 ? -18.649 -16.043 9.181 1.00 8.18 154 LEU A O 1
ATOM 1017 N N . HIS A 1 132 ? -17.488 -16.520 7.277 1.00 5.09 155 HIS A N 1
ATOM 1018 C CA . HIS A 1 132 ? -16.665 -17.554 7.890 1.00 5.68 155 HIS A CA 1
ATOM 1019 C C . HIS A 1 132 ? -15.647 -17.085 8.939 1.00 5.46 155 HIS A C 1
ATOM 1020 O O . HIS A 1 132 ? -15.380 -15.882 9.090 1.00 5.94 155 HIS A O 1
ATOM 1027 N N . THR A 1 133 ? -15.071 -18.056 9.649 1.00 4.39 156 THR A N 1
ATOM 1028 C CA . THR A 1 133 ? -14.083 -17.785 10.689 1.00 4.61 156 THR A CA 1
ATOM 1029 C C . THR A 1 133 ? -14.633 -16.824 11.760 1.00 5.20 156 THR A C 1
ATOM 1030 O O . THR A 1 133 ? -14.043 -15.773 12.068 1.00 5.55 156 THR A O 1
ATOM 1034 N N . ASN A 1 134 ? -15.788 -17.188 12.296 1.00 5.20 157 ASN A N 1
ATOM 1035 C CA . ASN A 1 134 ? -16.434 -16.445 13.388 1.00 6.32 157 ASN A CA 1
ATOM 1036 C C . ASN A 1 134 ? -16.965 -17.535 14.307 1.00 6.61 157 ASN A C 1
ATOM 1037 O O . ASN A 1 134 ? -17.336 -18.609 13.836 1.00 6.75 157 ASN A O 1
ATOM 1042 N N . PRO A 1 135 ? -16.989 -17.289 15.626 1.00 6.95 158 PRO A N 1
ATOM 1043 C CA . PRO A 1 135 ? -17.508 -18.338 16.521 1.00 6.84 158 PRO A CA 1
ATOM 1044 C C . PRO A 1 135 ? -19.036 -18.278 16.630 1.00 6.81 158 PRO A C 1
ATOM 1045 O O . PRO A 1 135 ? -19.572 -18.010 17.703 1.00 6.45 158 PRO A O 1
ATOM 1049 N N . TRP A 1 136 ? -19.730 -18.532 15.527 1.00 5.73 159 TRP A N 1
ATOM 1050 C CA . TRP A 1 136 ? -21.187 -18.481 15.531 1.00 6.42 159 TRP A CA 1
ATOM 1051 C C . TRP A 1 136 ? -21.839 -19.314 16.637 1.00 8.24 159 TRP A C 1
ATOM 1052 O O . TRP A 1 136 ? -21.497 -20.475 16.851 1.00 7.16 159 TRP A O 1
ATOM 1063 N N . ASP A 1 137 ? -22.775 -18.693 17.350 1.00 9.51 160 ASP A N 1
ATOM 1064 C CA . ASP A 1 137 ? -23.502 -19.368 18.404 1.00 8.87 160 ASP A CA 1
ATOM 1065 C C . ASP A 1 137 ? -24.688 -20.062 17.713 1.00 9.25 160 ASP A C 1
ATOM 1066 O O . ASP A 1 137 ? -25.673 -19.426 17.319 1.00 6.85 160 ASP A O 1
ATOM 1071 N N . CYS A 1 138 ? -24.600 -21.375 17.576 1.00 10.44 161 CYS A N 1
ATOM 1072 C CA . CYS A 1 138 ? -25.661 -22.068 16.888 1.00 11.95 161 CYS A CA 1
ATOM 1073 C C . CYS A 1 138 ? -26.831 -22.537 17.732 1.00 13.07 161 CYS A C 1
ATOM 1074 O O . CYS A 1 138 ? -27.615 -23.364 17.259 1.00 14.10 161 CYS A O 1
ATOM 1077 N N . SER A 1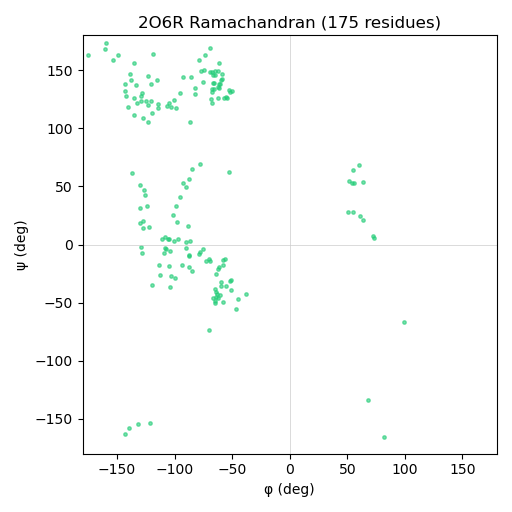 139 ? -26.958 -22.012 18.958 1.00 12.93 162 SER A N 1
ATOM 1078 C CA . SER A 1 139 ? -28.091 -22.377 19.806 1.00 15.42 162 SER A CA 1
ATOM 1079 C C . SER A 1 139 ? -29.243 -21.887 18.978 1.00 17.48 162 SER A C 1
ATOM 1080 O O . SER A 1 139 ? -29.077 -20.949 18.191 1.00 18.60 162 SER A O 1
ATOM 1083 N N . CYS A 1 140 ? -30.425 -22.450 19.179 1.00 19.88 163 CYS A N 1
ATOM 1084 C CA . CYS A 1 140 ? -31.484 -22.096 18.258 1.00 22.01 163 CYS A CA 1
ATOM 1085 C C . CYS A 1 140 ? -32.200 -20.795 18.120 1.00 23.69 163 CYS A C 1
ATOM 1086 O O . CYS A 1 140 ? -31.991 -20.096 17.117 1.00 27.78 163 CYS A O 1
ATOM 1089 N N . PRO A 1 141 ? -33.082 -20.447 19.053 1.00 22.13 164 PRO A N 1
ATOM 1090 C CA . PRO A 1 141 ? -33.669 -19.138 18.733 1.00 20.24 164 PRO A CA 1
ATOM 1091 C C . PRO A 1 141 ? -32.636 -18.142 18.133 1.00 18.00 164 PRO A C 1
ATOM 1092 O O . PRO A 1 141 ? -32.906 -17.491 17.122 1.00 19.23 164 PRO A O 1
ATOM 1096 N N . ARG A 1 142 ? -31.431 -18.094 18.698 1.00 15.11 165 ARG A N 1
ATOM 1097 C CA . ARG A 1 142 ? -30.403 -17.143 18.257 1.00 13.06 165 ARG A CA 1
ATOM 1098 C C . ARG A 1 142 ? -29.879 -17.262 16.812 1.00 11.71 165 ARG A C 1
ATOM 1099 O O . ARG A 1 142 ? -29.708 -16.259 16.119 1.00 11.14 165 ARG A O 1
ATOM 1107 N N . ILE A 1 143 ? -29.640 -18.484 16.356 1.00 9.54 166 ILE A N 1
ATOM 1108 C CA . ILE A 1 143 ? -29.127 -18.706 15.014 1.00 9.59 166 ILE A CA 1
ATOM 1109 C C . ILE A 1 143 ? -30.230 -18.888 13.952 1.00 8.73 166 ILE A C 1
ATOM 1110 O O . ILE A 1 143 ? -29.932 -19.088 12.789 1.00 8.32 166 ILE A O 1
ATOM 1115 N N . ASP A 1 144 ? -31.493 -18.784 14.337 1.00 8.39 167 ASP A N 1
ATOM 1116 C CA . ASP A 1 144 ? -32.567 -19.031 13.388 1.00 7.87 167 ASP A CA 1
ATOM 1117 C C . ASP A 1 144 ? -32.591 -18.181 12.123 1.00 8.46 167 ASP A C 1
ATOM 1118 O O . ASP A 1 144 ? -32.732 -18.720 11.016 1.00 8.09 167 ASP A O 1
ATOM 1123 N N . TYR A 1 145 ? -32.470 -16.864 12.268 1.00 6.58 168 TYR A N 1
ATOM 1124 C CA . TYR A 1 145 ? -32.492 -15.994 11.101 1.00 6.09 168 TYR A CA 1
ATOM 1125 C C . TYR A 1 145 ? -31.305 -16.266 10.176 1.00 5.66 168 TYR A C 1
ATOM 1126 O O . TYR A 1 145 ? -31.453 -16.368 8.956 1.00 3.40 168 TYR A O 1
ATOM 1135 N N . LEU A 1 146 ? -30.121 -16.388 10.767 1.00 4.61 169 LEU A N 1
ATOM 1136 C CA . LEU A 1 146 ? -28.921 -16.596 9.967 1.00 4.51 169 LEU A CA 1
ATOM 1137 C C . LEU A 1 146 ? -28.897 -17.915 9.199 1.00 4.14 169 LEU A C 1
ATOM 1138 O O . LEU A 1 146 ? -28.606 -17.930 7.999 1.00 3.82 169 LEU A O 1
ATOM 1143 N N . SER A 1 147 ? -29.201 -19.019 9.865 1.00 3.34 170 SER A N 1
ATOM 1144 C CA . SER A 1 147 ? -29.183 -20.302 9.167 1.00 6.72 170 SER A CA 1
ATOM 1145 C C . SER A 1 147 ? -30.194 -20.273 8.011 1.00 7.53 170 SER A C 1
ATOM 1146 O O . SER A 1 147 ? -29.913 -20.751 6.897 1.00 9.70 170 SER A O 1
ATOM 1149 N N . ARG A 1 148 ? -31.374 -19.723 8.276 1.00 7.35 171 ARG A N 1
ATOM 1150 C CA . ARG A 1 148 ? -32.398 -19.636 7.254 1.00 7.70 171 ARG A CA 1
ATOM 1151 C C . ARG A 1 148 ? -31.990 -18.699 6.125 1.00 7.58 171 ARG A C 1
ATOM 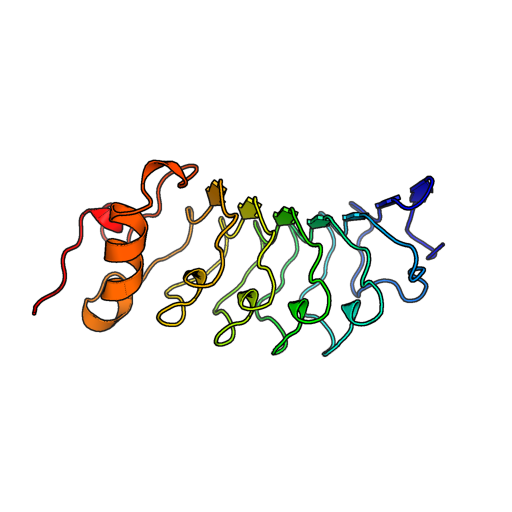1152 O O . ARG A 1 148 ? -32.132 -19.035 4.934 1.00 4.61 171 ARG A O 1
ATOM 1160 N N . TRP A 1 149 ? -31.468 -17.529 6.490 1.00 7.28 172 TRP A N 1
ATOM 1161 C CA . TRP A 1 149 ? -31.082 -16.569 5.479 1.00 7.36 172 TRP A CA 1
ATOM 1162 C C . TRP A 1 149 ? -29.953 -17.146 4.640 1.00 6.63 172 TRP A C 1
ATOM 1163 O O . TRP A 1 149 ? -29.955 -17.037 3.411 1.00 6.20 172 TRP A O 1
ATOM 1174 N N . LEU A 1 150 ? -29.012 -17.808 5.300 1.00 8.04 173 LEU A N 1
ATOM 1175 C CA . LEU A 1 150 ? -27.875 -18.408 4.595 1.00 9.57 173 LEU A CA 1
ATOM 1176 C C . LEU A 1 150 ? -28.296 -19.505 3.665 1.00 9.85 173 LEU A C 1
ATOM 1177 O O . LEU A 1 150 ? -27.702 -19.663 2.588 1.00 10.97 173 LEU A O 1
ATOM 1182 N N . ASN A 1 151 ? -29.277 -20.299 4.088 1.00 8.85 174 ASN A N 1
ATOM 1183 C CA . ASN A 1 151 ? -29.742 -21.367 3.229 1.00 9.81 174 ASN A CA 1
ATOM 1184 C C . ASN A 1 151 ? -30.377 -20.770 1.969 1.00 9.64 174 ASN A C 1
ATOM 1185 O O . ASN A 1 151 ? -30.020 -21.163 0.860 1.00 10.03 174 ASN A O 1
ATOM 1190 N N . LYS A 1 152 ? -31.298 -19.823 2.126 1.00 8.60 175 LYS A N 1
ATOM 1191 C CA . LYS A 1 152 ? -31.917 -19.232 0.950 1.00 8.72 175 LYS A CA 1
ATOM 1192 C C . LYS A 1 152 ? -30.869 -18.518 0.072 1.00 10.12 175 LYS A C 1
ATOM 1193 O O . LYS A 1 152 ? -30.865 -18.694 -1.152 1.00 10.54 175 LYS A O 1
ATOM 1199 N N . ASN A 1 153 ? -29.980 -17.724 0.678 1.00 9.36 176 ASN A N 1
ATOM 1200 C CA . ASN A 1 153 ? -28.977 -17.004 -0.113 1.00 9.73 176 ASN A CA 1
ATOM 1201 C C . ASN A 1 153 ? -27.625 -17.708 -0.213 1.00 10.85 176 ASN A C 1
ATOM 1202 O O . ASN A 1 153 ? -26.563 -17.093 -0.164 1.00 10.72 176 ASN A O 1
ATOM 1207 N N . SER A 1 154 ? -27.710 -19.018 -0.377 1.00 12.32 177 SER A N 1
ATOM 1208 C CA . SER A 1 154 ? -26.576 -19.917 -0.506 1.00 12.78 177 SER A CA 1
ATOM 1209 C C . SER A 1 154 ? -25.489 -19.473 -1.469 1.00 11.50 177 SER A C 1
ATOM 1210 O O . SER A 1 154 ? -24.322 -19.411 -1.108 1.00 11.17 177 SER A O 1
ATOM 1213 N N . GLN A 1 155 ? -25.885 -19.212 -2.707 1.00 11.25 178 GLN A N 1
ATOM 1214 C CA . GLN A 1 155 ? -24.969 -18.793 -3.762 1.00 11.87 178 GLN A CA 1
ATOM 1215 C C . GLN A 1 155 ? -24.164 -17.512 -3.469 1.00 11.54 178 GLN A C 1
ATOM 1216 O O . GLN A 1 155 ? -23.171 -17.248 -4.135 1.00 12.26 178 GLN A O 1
ATOM 1222 N N . LYS A 1 156 ? -24.577 -16.702 -2.501 1.00 10.95 179 LYS A N 1
ATOM 1223 C CA . LYS A 1 156 ? -23.820 -15.478 -2.217 1.00 10.25 179 LYS A CA 1
ATOM 1224 C C . LYS A 1 156 ? -22.698 -15.722 -1.213 1.00 10.84 179 LYS A C 1
ATOM 1225 O O . LYS A 1 156 ? -21.750 -14.941 -1.130 1.00 9.44 179 LYS A O 1
ATOM 1231 N N . GLU A 1 157 ? -22.789 -16.813 -0.455 1.00 10.93 180 GLU A N 1
ATOM 1232 C CA . GLU A 1 157 ? -21.766 -17.072 0.545 1.00 11.04 180 GLU A CA 1
ATOM 1233 C C . GLU A 1 157 ? -20.408 -17.422 -0.028 1.00 11.30 180 GLU A C 1
ATOM 1234 O O . GLU A 1 157 ? -20.262 -18.343 -0.845 1.00 11.44 180 GLU A O 1
ATOM 1240 N N . GLN A 1 158 ? -19.413 -16.660 0.403 1.00 10.68 181 GLN A N 1
ATOM 1241 C CA . GLN A 1 158 ? -18.046 -16.897 0.000 1.00 10.50 181 GLN A CA 1
ATOM 1242 C C . GLN A 1 158 ? -17.486 -17.663 1.197 1.00 10.57 181 GLN A C 1
ATOM 1243 O O . GLN A 1 158 ? -17.445 -17.141 2.307 1.00 8.62 181 GLN A O 1
ATOM 1249 N N . GLY A 1 159 ? -17.066 -18.904 0.976 1.00 11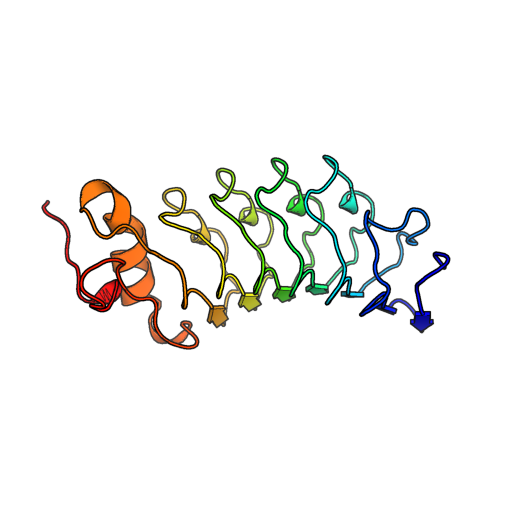.38 182 GLY A N 1
ATOM 1250 C CA . GLY A 1 159 ? -16.561 -19.700 2.078 1.00 10.77 182 GLY A CA 1
ATOM 1251 C C . GLY A 1 159 ? -17.758 -20.288 2.818 1.00 11.46 182 GLY A C 1
ATOM 1252 O O . GLY A 1 159 ? -18.880 -20.245 2.304 1.00 11.34 182 GLY A O 1
ATOM 1253 N N . SER A 1 160 ? -17.538 -20.802 4.027 1.00 11.52 183 SER A N 1
ATOM 1254 C CA . SER A 1 160 ? -18.611 -21.408 4.794 1.00 12.22 183 SER A CA 1
ATOM 1255 C C . SER A 1 160 ? -18.599 -21.109 6.302 1.00 12.83 183 SER A C 1
ATOM 1256 O O . SER A 1 160 ? -17.652 -21.475 7.019 1.00 11.63 183 SER A O 1
ATOM 1259 N N . ALA A 1 161 ? -19.665 -20.455 6.771 1.00 12.49 184 ALA A N 1
ATOM 1260 C CA . ALA A 1 161 ? -19.814 -20.121 8.193 1.00 13.33 184 ALA A CA 1
ATOM 1261 C C . ALA A 1 161 ? -20.004 -21.406 9.000 1.00 13.17 184 ALA A C 1
ATOM 1262 O O . ALA A 1 161 ? -20.836 -22.258 8.658 1.00 12.19 184 ALA A O 1
ATOM 1264 N N . LYS A 1 162 ? -19.236 -21.537 10.072 1.00 13.29 185 LYS A N 1
ATOM 1265 C CA . LYS A 1 162 ? -19.312 -22.725 10.911 1.00 14.38 185 LYS A CA 1
ATOM 1266 C C . LYS A 1 162 ? -19.625 -22.435 12.377 1.00 13.05 185 LYS A C 1
ATOM 1267 O O . LYS A 1 162 ? -19.215 -21.426 12.928 1.00 11.13 185 LYS A O 1
ATOM 1273 N N . CYS A 1 163 ? -20.385 -23.338 12.982 1.00 13.04 186 CYS A N 1
ATOM 1274 C CA . CYS A 1 163 ? -20.788 -23.241 14.386 1.00 13.86 186 CYS A CA 1
ATOM 1275 C C . CYS A 1 163 ? -19.630 -23.400 15.360 1.00 13.34 186 CYS A C 1
ATOM 1276 O O . CYS A 1 163 ? -18.827 -24.316 15.222 1.00 13.60 186 CYS A O 1
ATOM 1279 N N . SER A 1 164 ? -19.557 -22.525 16.354 1.00 13.78 187 SER A N 1
ATOM 1280 C CA . SER A 1 164 ? -18.526 -22.653 17.378 1.00 14.11 187 SER A CA 1
ATOM 1281 C C . SER A 1 164 ? -18.816 -23.931 18.171 1.00 14.95 187 SER A C 1
ATOM 1282 O O . SER A 1 164 ? -19.975 -24.221 18.467 1.00 12.86 187 SER A O 1
ATOM 1285 N N . GLY A 1 165 ? -17.769 -24.689 18.507 1.00 16.26 188 GLY A N 1
ATOM 1286 C CA . GLY A 1 165 ? -17.968 -25.902 19.282 1.00 17.85 188 GLY A CA 1
ATOM 1287 C C . GLY A 1 165 ? -17.990 -27.175 18.468 1.00 18.52 188 GLY A C 1
ATOM 1288 O O . GLY A 1 165 ? -17.095 -27.988 18.598 1.00 20.23 188 GLY A O 1
ATOM 1289 N N . SER A 1 166 ? -18.996 -27.347 17.619 1.00 19.66 189 SER A N 1
ATOM 1290 C CA . SER A 1 166 ? -19.092 -28.551 16.804 1.00 19.05 189 SER A CA 1
ATOM 1291 C C . SER A 1 166 ? -18.472 -28.431 15.418 1.00 19.08 189 SER A C 1
ATOM 1292 O O . SER A 1 166 ? -18.224 -29.442 14.767 1.00 19.33 189 SER A O 1
ATOM 1295 N N . GLY A 1 167 ? -18.238 -27.213 14.943 1.00 18.59 190 GLY A N 1
ATOM 1296 C CA . GLY A 1 167 ? -17.662 -27.064 13.615 1.00 17.40 190 GLY A CA 1
ATOM 1297 C C . GLY A 1 167 ? -18.632 -27.368 12.464 1.00 17.23 190 GLY A C 1
ATOM 1298 O O . GLY A 1 167 ? -18.243 -27.379 11.287 1.00 16.56 190 GLY A O 1
ATOM 1299 N N . LYS A 1 168 ? -19.894 -27.622 12.798 1.00 16.66 191 LYS A N 1
ATOM 1300 C CA . LYS A 1 168 ? -20.915 -27.910 11.793 1.00 16.94 191 LYS A CA 1
ATOM 1301 C C . LYS A 1 168 ? -21.348 -26.655 11.043 1.00 15.55 191 LYS A C 1
ATOM 1302 O O . LYS A 1 168 ? -21.326 -25.552 11.579 1.00 16.08 191 LYS A O 1
ATOM 1308 N N . PRO A 1 169 ? -21.762 -26.812 9.786 1.00 14.55 192 PRO A N 1
ATOM 1309 C CA . PRO A 1 169 ? -22.192 -25.629 9.046 1.00 12.89 192 PRO A CA 1
ATOM 1310 C C . PRO A 1 169 ? -23.371 -24.951 9.710 1.00 12.44 192 PRO A C 1
ATOM 1311 O O . PRO A 1 169 ? -24.303 -25.602 10.192 1.00 11.26 192 PRO A O 1
ATOM 1315 N N . VAL A 1 170 ? -23.318 -23.625 9.740 1.00 11.94 193 VAL A N 1
ATOM 1316 C CA . VAL A 1 170 ? -24.402 -22.866 10.310 1.00 10.85 193 VAL A CA 1
ATOM 1317 C C . VAL A 1 170 ? -25.667 -23.203 9.513 1.00 11.39 193 VAL A C 1
ATOM 1318 O O . VAL A 1 170 ? -26.765 -23.287 10.072 1.00 9.22 193 VAL A O 1
ATOM 1322 N N . ARG A 1 171 ? -25.528 -23.423 8.208 1.00 11.36 194 ARG A N 1
ATOM 1323 C CA . ARG A 1 171 ? -26.719 -23.732 7.437 1.00 11.33 194 ARG A CA 1
ATOM 1324 C C . ARG A 1 171 ? -27.269 -25.125 7.690 1.00 12.04 194 ARG A C 1
ATOM 1325 O O . ARG A 1 171 ? -28.411 -25.383 7.326 1.00 11.67 194 ARG A O 1
ATOM 1333 N N . SER A 1 172 ? -26.494 -26.004 8.330 1.00 11.51 195 SER A N 1
ATOM 1334 C CA . SER A 1 172 ? -26.970 -27.364 8.612 1.00 12.83 195 SER A CA 1
ATOM 1335 C C . SER A 1 172 ? -27.923 -27.380 9.796 1.00 14.87 195 SER A C 1
ATOM 1336 O O . SER A 1 172 ? -28.521 -28.415 10.129 1.00 14.66 195 SER A O 1
ATOM 1339 N N . ILE A 1 173 ? -28.063 -26.230 10.436 1.00 15.42 196 ILE A N 1
ATOM 1340 C CA . ILE A 1 173 ? -28.941 -26.137 11.577 1.00 16.43 196 ILE A CA 1
ATOM 1341 C C . ILE A 1 173 ? -30.360 -25.643 11.285 1.00 17.53 196 ILE A C 1
ATOM 1342 O O . ILE A 1 173 ? -30.568 -24.645 10.583 1.00 17.69 196 ILE A O 1
ATOM 1347 N N . ILE A 1 174 ? -31.338 -26.383 11.797 1.00 17.92 197 ILE A N 1
ATOM 1348 C CA . ILE A 1 174 ? -32.721 -25.997 11.630 1.00 19.38 197 ILE A CA 1
ATOM 1349 C C . ILE A 1 174 ? -33.363 -25.866 12.999 1.00 19.97 197 ILE A C 1
ATOM 1350 O O . ILE A 1 174 ? -33.403 -26.802 13.792 1.00 17.55 197 ILE A O 1
ATOM 1355 N N . CYS A 1 175 ? -33.842 -24.659 13.252 1.00 21.77 198 CYS A N 1
ATOM 1356 C CA . CYS A 1 175 ? -34.470 -24.316 14.498 1.00 24.95 198 CYS A CA 1
ATOM 1357 C C . CYS A 1 175 ? -35.960 -24.648 14.553 1.00 28.34 198 CYS A C 1
ATOM 1358 O O . CYS A 1 175 ? -36.686 -24.586 13.554 1.00 28.33 198 CYS A O 1
ATOM 1361 N N . PRO A 1 176 ? -36.406 -25.059 15.740 1.00 31.67 199 PRO A N 1
ATOM 1362 C CA . PRO A 1 176 ? -37.695 -25.481 16.286 1.00 34.36 199 PRO A CA 1
ATOM 1363 C C . PRO A 1 176 ? -39.030 -24.766 16.246 1.00 36.33 199 PRO A C 1
ATOM 1364 O O . PRO A 1 176 ? -39.540 -24.413 17.306 1.00 38.47 199 PRO A O 1
ATOM 1368 N N . THR A 1 177 ? -39.624 -24.514 15.097 1.00 38.04 200 THR A N 1
ATOM 1369 C CA . THR A 1 177 ? -40.990 -24.011 15.200 1.00 40.17 200 THR A CA 1
ATOM 1370 C C . THR A 1 177 ? -41.798 -24.558 14.046 1.00 41.53 200 THR A C 1
ATOM 1371 O O . THR A 1 177 ? -42.685 -25.397 14.324 1.00 42.95 200 THR A O 1
#

Nearest PDB structures (foldseek):
  2o6r-assembly1_A  TM=1.006E+00  e=3.664E-32  Eptatretus burgeri
  6lbx-assembly1_A  TM=9.786E-01  e=9.440E-18  Cyclostomata
  6bxd-assembly1_A  TM=9.799E-01  e=5.205E-17  Petromyzon marinus
  5wk4-assembly1_D  TM=9.855E-01  e=3.747E-16  Petromyzon marinus
  3v47-assembly1_B  TM=9.371E-01  e=2.318E-16  Danio rerio

Foldseek 3Di:
DFDQWDDDPLAIEREPPQDAADTPPRDLSHQYYEHYQHAYAAYDACNCQSVQNHQEYAHAQYAHAAYHALNCQSNQNHQYYHDANYAHAEYPPQNCQSNCNHAEYEHEQYAYQAYDACNCVSNNNYQAYEHAHYQHALDPPGLARVLVVCVVVVRRYDDFHAHHPPRHGSVVDHHDD

Radius of gyration: 16.43 Å; Cα contacts (8 Å, |Δi|>4): 447; chains: 1; bounding box: 42×44×28 Å

InterPro domains:
  IPR000372 Leucine-rich repeat N-terminal domain [PF01462] (23-50)
  IPR000372 Leucine-rich repeat N-terminal domain [SM00013] (23-55)
  IPR001611 Leucine-rich repeat [PF13855] (54-111)
  IPR001611 Leucine-rich repeat [PS51450] (76-97)
  IPR001611 Leucine-rich repeat [PS51450] (100-121)
  IPR003591 Leucine-rich repeat, typical subtype [SM00369] (54-73)
  IPR003591 Leucine-rich repeat, typical subtype [SM00369] (74-97)
  IPR003591 Leucine-rich repeat, typical subtype [SM00369] (98-121)
  IPR003591 Leucine-rich repeat, typical subtype [SM00369] (122-145)
  IPR032675 Leucine-rich repeat domain superfamily [G3DSA:3.80.10.10] (23-119)
  IPR032675 Leucine-rich repeat domain superfamily [G3DSA:3.80.10.10] (120-199)
  IPR050541 Leucine-rich repeat and transmembrane domain-containing protein [PTHR24369] (61-188)